Protein AF-A0A849SA92-F1 (afdb_monomer)

Foldseek 3Di:
DVVLVLLLVPAWDALPDPCLVVLVCVLPPPDPQWDFHHDDDPRTGTQIEREADDLPPLPNCQQADDSSHNYDYDHDDADPDLLRCLVGVLCSNQPRHFAQFEDEAEDAVVQCVPPNSVVSVVVSVVSRQHAEYEYLDDRVVVVVVLPWGWGFAVLDPWAPADPVRQRTHITTDSVPVVDHSRGHDYHYDHNDDPPDDLPRPPLPLSVVLVVLVVVCVVPPDPVSVVSNNVSSNRD

Nearest PDB structures (foldseek):
  6mvu-assembly1_B  TM=7.465E-01  e=1.093E-03  Loktanella sp. 3ANDIMAR09
  3lou-assembly1_A  TM=2.243E-01  e=3.233E+00  Burkholderia mallei ATCC 23344

Secondary structure (DSSP, 8-state):
-HHHHHHHTSPPEE--STTHHHHHHHHHTT-SSEEEES---TTEE-EEEEEEE-TT-TT-HHHHS---SSEEEEE--S-S-HHHHHHHHHHHHHHHSS--SEEEE---TTGGGSHHHHHHHHHHHHH---SEEEESS-THHHHHTT--EES--TT-SS-SSBTTB-TT-SSEET-TT--SS---EEEE--SS-SSPPTTSTT-TTHHHHHHHHHHHHHS--GGGHHHHHHHHTT-

Radius of gyration: 19.9 Å; Cα contacts (8 Å, |Δi|>4): 369; chains: 1; bounding box: 42×39×55 Å

pLDDT: mean 93.27, std 6.87,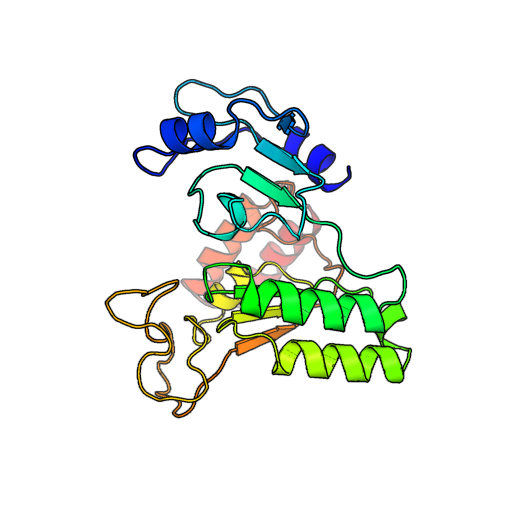 range [52.16, 98.44]

Structure (mmCIF, N/CA/C/O backbone):
data_AF-A0A849SA92-F1
#
_entry.id   AF-A0A849SA92-F1
#
loop_
_atom_site.group_PDB
_atom_site.id
_atom_site.type_symbol
_atom_site.label_atom_id
_atom_site.label_alt_id
_atom_site.label_comp_id
_atom_site.label_asym_id
_atom_site.label_entity_id
_atom_site.label_seq_id
_atom_site.pdbx_PDB_ins_code
_atom_site.Cartn_x
_atom_site.Cartn_y
_atom_site.Cartn_z
_atom_site.occupancy
_atom_site.B_iso_or_equiv
_atom_site.auth_seq_id
_atom_site.auth_comp_id
_atom_site.auth_asym_id
_atom_site.auth_atom_id
_atom_site.pdbx_PDB_model_num
ATOM 1 N N . GLN A 1 1 ? 7.253 13.643 -5.765 1.00 83.06 1 GLN A N 1
ATOM 2 C CA . GLN A 1 1 ? 8.651 14.043 -5.512 1.00 83.06 1 GLN A CA 1
ATOM 3 C C . GLN A 1 1 ? 9.279 13.307 -4.322 1.00 83.06 1 GLN A C 1
ATOM 5 O O . GLN A 1 1 ? 10.136 12.481 -4.572 1.00 83.06 1 GLN A O 1
ATOM 10 N N . ALA A 1 2 ? 8.821 13.462 -3.071 1.00 91.25 2 ALA A N 1
ATOM 11 C CA . ALA A 1 2 ? 9.454 12.779 -1.919 1.00 91.25 2 ALA A CA 1
ATOM 12 C C . ALA A 1 2 ? 9.572 11.238 -2.052 1.00 91.25 2 ALA A C 1
ATOM 14 O O . AL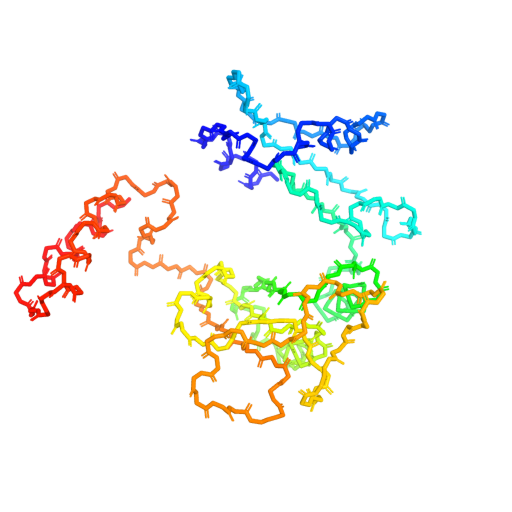A A 1 2 ? 10.600 10.658 -1.720 1.00 91.25 2 ALA A O 1
ATOM 15 N N . LEU A 1 3 ? 8.550 10.557 -2.594 1.00 92.75 3 LEU A N 1
ATOM 16 C CA . LEU A 1 3 ? 8.622 9.107 -2.859 1.00 92.75 3 LEU A CA 1
ATOM 17 C C . LEU A 1 3 ? 9.708 8.739 -3.882 1.00 92.75 3 LEU A C 1
ATOM 19 O O . LEU A 1 3 ? 10.361 7.709 -3.745 1.00 92.75 3 LEU A O 1
ATOM 23 N N . GLN A 1 4 ? 9.893 9.582 -4.897 1.00 95.00 4 GLN A N 1
ATOM 24 C CA . GLN A 1 4 ? 10.886 9.388 -5.951 1.00 95.00 4 GLN A CA 1
ATOM 25 C C . GLN A 1 4 ? 12.307 9.544 -5.398 1.00 95.00 4 GLN A C 1
ATOM 27 O O . GLN A 1 4 ? 13.167 8.724 -5.701 1.00 95.00 4 GLN A O 1
ATOM 32 N N . GLU A 1 5 ? 12.526 10.534 -4.529 1.00 94.75 5 GLU A N 1
ATOM 33 C CA . GLU A 1 5 ? 13.802 10.747 -3.831 1.00 94.75 5 GLU A CA 1
ATOM 34 C C . GLU A 1 5 ? 14.179 9.528 -2.981 1.00 94.75 5 GLU A C 1
ATOM 36 O O . GLU A 1 5 ? 15.283 9.008 -3.105 1.00 94.75 5 GLU A O 1
ATOM 41 N N . VAL A 1 6 ? 13.232 8.992 -2.202 1.00 93.38 6 VAL A N 1
ATOM 42 C CA . VAL A 1 6 ? 13.465 7.765 -1.424 1.00 93.38 6 VAL A CA 1
ATOM 43 C C . VAL A 1 6 ? 13.762 6.571 -2.336 1.00 93.38 6 VAL A C 1
ATOM 45 O O . VAL A 1 6 ? 14.659 5.787 -2.036 1.00 93.38 6 VAL A O 1
ATOM 48 N N . CYS A 1 7 ? 13.052 6.416 -3.457 1.00 94.44 7 CYS A N 1
ATOM 49 C CA . CYS A 1 7 ? 13.316 5.322 -4.398 1.00 94.44 7 CYS A CA 1
ATOM 50 C C . CYS A 1 7 ? 14.690 5.435 -5.070 1.00 94.44 7 CYS A C 1
ATOM 52 O O . CYS A 1 7 ? 15.290 4.408 -5.369 1.00 94.44 7 CYS A O 1
ATOM 54 N N . ALA A 1 8 ? 15.221 6.646 -5.264 1.00 94.94 8 ALA A N 1
ATOM 55 C CA . ALA A 1 8 ? 16.560 6.849 -5.817 1.00 94.94 8 ALA A CA 1
ATOM 56 C C . ALA A 1 8 ? 17.675 6.337 -4.888 1.00 94.94 8 ALA A C 1
ATOM 58 O O . ALA A 1 8 ? 18.748 5.966 -5.360 1.00 94.94 8 ALA A O 1
ATOM 59 N N . GLU A 1 9 ? 17.417 6.271 -3.580 1.00 93.44 9 GLU A N 1
ATOM 60 C CA . GLU A 1 9 ? 18.342 5.714 -2.585 1.00 93.44 9 GLU A CA 1
ATOM 61 C C . GLU A 1 9 ? 18.225 4.188 -2.437 1.00 93.44 9 GLU A C 1
ATOM 63 O O . GLU A 1 9 ? 19.064 3.552 -1.794 1.00 93.44 9 GLU A O 1
ATOM 68 N N . ILE A 1 10 ? 17.176 3.582 -2.997 1.00 93.19 10 ILE A N 1
ATOM 69 C CA . ILE A 1 10 ? 16.901 2.153 -2.867 1.00 93.19 10 ILE A CA 1
ATOM 70 C C . ILE A 1 10 ? 17.368 1.451 -4.151 1.00 93.19 10 ILE A C 1
ATOM 72 O O . ILE A 1 10 ? 16.890 1.7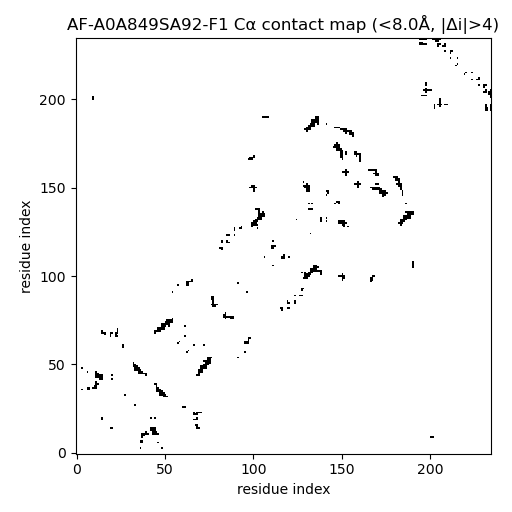94 -5.232 1.00 93.19 10 ILE A O 1
ATOM 76 N N . PRO A 1 11 ? 18.233 0.418 -4.064 1.00 93.94 11 PRO A N 1
ATOM 77 C CA . PRO A 1 11 ? 18.636 -0.347 -5.244 1.00 93.94 11 PRO A CA 1
ATOM 78 C C . PRO A 1 11 ? 17.420 -0.922 -5.971 1.00 93.94 11 PRO A C 1
ATOM 80 O O . PRO A 1 11 ? 16.407 -1.206 -5.329 1.00 93.94 11 PRO A O 1
ATOM 83 N N . THR A 1 12 ? 17.522 -1.158 -7.271 1.00 95.88 12 THR A N 1
ATOM 84 C CA . THR A 1 12 ? 16.505 -1.878 -8.048 1.00 95.88 12 THR A CA 1
ATOM 85 C C . THR A 1 12 ? 16.318 -3.315 -7.540 1.00 95.88 12 THR A C 1
ATOM 87 O O . THR A 1 12 ? 17.016 -3.791 -6.632 1.00 95.88 12 THR A O 1
ATOM 90 N N . ARG A 1 13 ? 15.273 -3.991 -8.024 1.00 94.06 13 ARG A N 1
ATOM 91 C CA . ARG A 1 13 ? 14.909 -5.349 -7.594 1.00 94.06 13 ARG A CA 1
ATOM 92 C C . ARG A 1 13 ? 14.615 -6.221 -8.802 1.00 94.06 13 ARG A C 1
ATOM 94 O O . ARG A 1 13 ? 14.095 -5.732 -9.805 1.00 94.06 13 ARG A O 1
ATOM 101 N N . ASN A 1 14 ? 14.903 -7.513 -8.657 1.00 95.81 14 ASN A N 1
ATOM 102 C CA . ASN A 1 14 ? 14.562 -8.517 -9.656 1.00 95.81 14 ASN A CA 1
ATOM 103 C C . ASN A 1 14 ? 13.059 -8.487 -9.948 1.00 95.81 14 ASN A C 1
ATOM 105 O O . ASN A 1 14 ? 12.239 -8.418 -9.026 1.00 95.81 14 ASN A O 1
ATOM 109 N N . ALA A 1 15 ? 12.707 -8.607 -11.222 1.00 95.75 15 ALA A N 1
ATOM 110 C CA . ALA A 1 15 ? 11.348 -8.804 -11.690 1.00 95.75 15 ALA A CA 1
ATOM 111 C C . ALA A 1 15 ? 10.905 -10.230 -11.317 1.00 95.75 15 ALA A C 1
ATOM 113 O O . ALA A 1 15 ? 11.017 -11.171 -12.096 1.00 95.75 15 ALA A O 1
ATOM 114 N N . TYR A 1 16 ? 10.485 -10.403 -10.063 1.00 94.00 16 TYR A N 1
ATOM 115 C CA . TYR A 1 16 ? 10.277 -11.720 -9.456 1.00 94.00 16 TYR A CA 1
ATOM 116 C C . TYR A 1 16 ? 9.184 -12.545 -10.150 1.00 94.00 16 TYR A C 1
ATOM 118 O O . TYR A 1 16 ? 9.300 -13.763 -10.264 1.00 94.00 16 TYR A O 1
ATOM 126 N N . TYR A 1 17 ? 8.117 -11.887 -10.608 1.00 95.00 17 TYR A N 1
ATOM 127 C CA . TYR A 1 17 ? 6.983 -12.567 -11.223 1.00 95.00 17 TYR A CA 1
ATOM 128 C C . TYR A 1 17 ? 7.252 -12.888 -12.700 1.00 95.00 17 TYR A C 1
ATOM 130 O O . TYR A 1 17 ? 7.670 -12.000 -13.448 1.00 95.00 17 TYR A O 1
ATOM 138 N N . PRO A 1 18 ? 6.931 -14.106 -13.174 1.00 94.94 18 PRO A N 1
ATOM 139 C CA . PRO A 1 18 ? 6.969 -14.425 -14.599 1.00 94.94 18 PRO A CA 1
ATOM 140 C C . PRO A 1 18 ? 6.191 -13.401 -15.441 1.00 94.94 18 PRO A C 1
ATOM 142 O O . PRO A 1 18 ? 5.076 -13.001 -15.084 1.00 94.94 18 PRO A O 1
ATOM 145 N N . GLY A 1 19 ? 6.792 -12.940 -16.541 1.00 95.62 19 GLY A N 1
ATOM 146 C CA . GLY A 1 19 ? 6.222 -11.916 -17.428 1.00 95.62 19 GLY A CA 1
ATOM 147 C C . GLY A 1 19 ? 6.169 -10.498 -16.840 1.00 95.62 19 GLY A C 1
ATOM 148 O O . GLY A 1 19 ? 5.494 -9.640 -17.403 1.00 95.62 19 GLY A O 1
ATOM 149 N N . ALA A 1 20 ? 6.826 -10.227 -15.703 1.00 96.19 20 ALA A N 1
ATOM 150 C CA . ALA A 1 20 ? 6.847 -8.888 -15.106 1.00 96.19 20 ALA A CA 1
ATOM 151 C C . ALA A 1 20 ? 7.479 -7.847 -16.036 1.00 96.19 20 ALA A C 1
ATOM 153 O O . ALA A 1 20 ? 6.974 -6.731 -16.119 1.00 96.19 20 ALA A O 1
ATOM 154 N N . GLU A 1 21 ? 8.546 -8.214 -16.750 1.00 95.94 21 GLU A N 1
ATOM 155 C CA . GLU A 1 21 ? 9.172 -7.336 -17.739 1.00 95.94 21 GLU A CA 1
ATOM 156 C C . GLU A 1 21 ? 8.232 -7.051 -18.918 1.00 95.94 21 GLU A C 1
ATOM 158 O O . GLU A 1 21 ? 8.025 -5.887 -19.248 1.00 95.94 21 GLU A O 1
ATOM 163 N N . ASP A 1 22 ? 7.577 -8.071 -19.481 1.00 95.88 22 ASP A N 1
ATOM 164 C CA . ASP A 1 22 ? 6.619 -7.897 -20.582 1.00 95.88 22 ASP A CA 1
ATOM 165 C C . ASP A 1 22 ? 5.445 -6.990 -20.182 1.00 95.88 22 ASP A C 1
ATOM 167 O O . ASP A 1 22 ? 5.071 -6.077 -20.922 1.00 95.88 22 ASP A O 1
ATOM 171 N N . ARG A 1 23 ? 4.884 -7.192 -18.978 1.00 96.19 23 ARG A N 1
ATOM 172 C CA . ARG A 1 23 ? 3.824 -6.328 -18.429 1.00 96.19 23 ARG A CA 1
ATOM 173 C C . ARG A 1 23 ? 4.318 -4.905 -18.217 1.00 96.19 23 ARG A C 1
ATOM 175 O O . ARG A 1 23 ? 3.631 -3.961 -18.600 1.00 96.19 23 ARG A O 1
ATOM 182 N N . TRP A 1 24 ? 5.510 -4.738 -17.649 1.00 96.69 24 TRP A N 1
ATOM 183 C CA . TRP A 1 24 ? 6.120 -3.425 -17.463 1.00 96.69 24 TRP A CA 1
ATOM 184 C C . TRP A 1 24 ? 6.308 -2.701 -18.803 1.00 96.69 24 TRP A C 1
ATOM 186 O O . TRP A 1 24 ? 5.916 -1.541 -18.934 1.00 96.69 24 TRP A O 1
ATOM 196 N N . GLN A 1 25 ? 6.822 -3.386 -19.827 1.00 95.88 25 GLN A N 1
ATOM 197 C CA . GLN A 1 25 ? 6.963 -2.830 -21.174 1.00 95.88 25 GLN A CA 1
ATOM 198 C C . GLN A 1 25 ? 5.600 -2.453 -21.769 1.00 95.88 25 GLN A C 1
ATOM 200 O O . GLN A 1 25 ? 5.453 -1.359 -22.306 1.00 95.88 25 GLN A O 1
ATOM 205 N N . ALA A 1 26 ? 4.584 -3.312 -21.640 1.00 95.75 26 ALA A N 1
ATOM 206 C CA . ALA A 1 26 ? 3.237 -3.040 -22.140 1.00 95.75 26 ALA A CA 1
ATOM 207 C C . ALA A 1 26 ? 2.594 -1.815 -21.468 1.00 95.75 26 ALA A C 1
ATOM 209 O O . ALA A 1 26 ? 2.051 -0.954 -22.159 1.00 95.75 26 ALA A O 1
ATOM 210 N N . ILE A 1 27 ? 2.709 -1.708 -20.141 1.00 95.88 27 ILE A N 1
ATOM 211 C CA . ILE A 1 27 ? 2.176 -0.592 -19.346 1.00 95.88 27 ILE A CA 1
ATOM 212 C C . ILE A 1 27 ? 2.903 0.712 -19.672 1.00 95.88 27 ILE A C 1
ATOM 214 O O . ILE A 1 27 ? 2.284 1.771 -19.704 1.00 95.88 27 ILE A O 1
ATOM 218 N N . THR A 1 28 ? 4.219 0.668 -19.884 1.00 96.06 28 THR A N 1
ATOM 219 C CA . THR A 1 28 ? 5.024 1.880 -20.100 1.00 96.06 28 THR A CA 1
ATOM 220 C C . THR A 1 28 ? 5.039 2.357 -21.551 1.00 96.06 28 THR A C 1
ATOM 222 O O . THR A 1 28 ? 5.343 3.522 -21.822 1.00 96.06 28 THR A O 1
ATOM 225 N N . LYS A 1 29 ? 4.674 1.490 -22.497 1.00 95.19 29 LYS A N 1
ATOM 226 C CA . LYS A 1 29 ? 4.645 1.800 -23.926 1.00 95.19 29 LYS A CA 1
ATOM 227 C C . LYS A 1 29 ? 3.743 3.002 -24.225 1.00 95.19 29 LYS A C 1
ATOM 229 O O . LYS A 1 29 ? 2.594 3.062 -23.801 1.00 95.19 29 LYS A O 1
ATOM 234 N N . ASN A 1 30 ? 4.257 3.933 -25.031 1.00 92.06 30 ASN A N 1
ATOM 235 C CA . ASN A 1 30 ? 3.548 5.123 -25.526 1.00 92.06 30 ASN A CA 1
ATOM 236 C C . ASN A 1 30 ? 3.048 6.105 -24.447 1.00 92.06 30 ASN A C 1
ATOM 238 O O . ASN A 1 30 ? 2.199 6.946 -24.738 1.00 92.06 30 ASN A O 1
ATOM 242 N N . ARG A 1 31 ? 3.573 6.039 -23.220 1.00 94.94 31 ARG A N 1
ATOM 243 C CA . ARG A 1 31 ? 3.261 7.001 -22.157 1.00 94.94 31 ARG A CA 1
ATOM 244 C C . ARG A 1 31 ? 4.322 8.091 -22.069 1.00 94.94 31 ARG A C 1
ATOM 246 O O . ARG A 1 31 ? 5.514 7.826 -22.194 1.00 94.94 31 ARG A O 1
ATOM 253 N N . ASN A 1 32 ? 3.882 9.322 -21.829 1.00 94.50 32 ASN A N 1
ATOM 254 C CA . ASN A 1 32 ? 4.742 10.499 -21.665 1.00 94.50 32 ASN A CA 1
ATOM 255 C C . ASN A 1 32 ? 4.860 10.963 -20.200 1.00 94.50 32 ASN A C 1
ATOM 257 O O . ASN A 1 32 ? 5.728 11.764 -19.875 1.00 94.50 32 ASN A O 1
ATOM 261 N N . ASN A 1 33 ? 4.015 10.436 -19.317 1.00 95.94 33 ASN A N 1
ATOM 262 C CA . ASN A 1 33 ? 3.903 10.746 -17.893 1.00 95.94 33 ASN A CA 1
ATOM 263 C C . ASN A 1 33 ? 4.663 9.734 -17.015 1.00 95.94 33 ASN A C 1
ATOM 265 O O . ASN A 1 33 ? 4.181 9.329 -15.957 1.00 95.94 33 ASN A O 1
ATOM 269 N N . ILE A 1 34 ? 5.837 9.288 -17.475 1.00 97.38 34 ILE A N 1
ATOM 270 C CA . ILE A 1 34 ? 6.650 8.270 -16.801 1.00 97.38 34 ILE A CA 1
ATOM 271 C C . ILE A 1 34 ? 7.928 8.879 -16.244 1.00 97.38 34 ILE A C 1
ATOM 273 O O . ILE A 1 34 ? 8.634 9.620 -16.922 1.00 97.38 34 ILE A O 1
ATOM 277 N N . THR A 1 35 ? 8.274 8.491 -15.020 1.00 97.38 35 THR A N 1
ATOM 278 C CA . THR A 1 35 ? 9.601 8.704 -14.437 1.00 97.38 35 THR A CA 1
ATOM 279 C C . THR A 1 35 ? 10.169 7.366 -13.974 1.00 97.38 35 THR A C 1
ATOM 281 O O . THR A 1 35 ? 9.608 6.734 -13.081 1.00 97.38 35 THR A O 1
ATOM 284 N N . ASN A 1 36 ? 11.287 6.943 -14.564 1.00 97.12 36 ASN A N 1
ATOM 285 C CA . ASN A 1 36 ? 12.031 5.756 -14.139 1.00 97.12 36 ASN A CA 1
ATOM 286 C C . ASN A 1 36 ? 13.194 6.165 -13.234 1.00 97.12 36 ASN A C 1
ATOM 288 O O . ASN A 1 36 ? 13.914 7.114 -13.542 1.00 97.12 36 ASN A O 1
ATOM 292 N N . ILE A 1 37 ? 13.376 5.446 -12.128 1.00 97.12 37 ILE A N 1
ATOM 293 C CA . ILE A 1 37 ? 14.388 5.739 -11.111 1.00 97.12 37 ILE A CA 1
ATOM 294 C C . ILE A 1 37 ? 15.200 4.483 -10.799 1.00 97.12 37 ILE A C 1
ATOM 296 O O . ILE A 1 37 ? 14.649 3.397 -10.619 1.00 97.12 37 ILE A O 1
ATOM 300 N N . GLY A 1 38 ? 16.515 4.665 -10.685 1.00 94.88 38 GLY A N 1
ATOM 301 C CA . GLY A 1 38 ? 17.480 3.592 -10.461 1.00 94.88 38 GLY A CA 1
ATOM 302 C C . GLY A 1 38 ? 18.045 3.019 -11.762 1.00 94.88 38 GLY A C 1
ATOM 303 O O . GLY A 1 38 ? 17.504 3.234 -12.846 1.00 94.88 38 GLY A O 1
ATOM 304 N N . THR A 1 39 ? 19.153 2.291 -11.637 1.00 93.75 39 THR A N 1
ATOM 305 C CA . THR A 1 39 ? 19.855 1.650 -12.757 1.00 93.75 39 THR A CA 1
ATOM 306 C C . THR A 1 39 ? 19.700 0.134 -12.623 1.00 93.75 39 THR A C 1
ATOM 308 O O . THR A 1 39 ? 20.412 -0.453 -11.809 1.00 93.75 39 THR A O 1
ATOM 311 N N . PRO A 1 40 ? 18.769 -0.498 -13.361 1.00 94.19 40 PRO A N 1
ATOM 312 C CA . PRO A 1 40 ? 18.518 -1.930 -13.235 1.00 94.19 40 PRO A CA 1
ATOM 313 C C . PRO A 1 40 ? 19.691 -2.767 -13.763 1.00 94.19 40 PRO A C 1
ATOM 315 O O . PRO A 1 40 ? 20.268 -2.457 -14.807 1.00 94.19 40 PRO A O 1
ATOM 318 N N . ASN A 1 41 ? 20.015 -3.854 -13.061 1.00 94.56 41 ASN A N 1
ATOM 319 C CA . ASN A 1 41 ? 20.838 -4.943 -13.592 1.00 94.56 41 ASN A CA 1
ATOM 320 C C . ASN A 1 41 ? 20.001 -5.889 -14.476 1.00 94.56 41 ASN A C 1
ATOM 322 O O . ASN A 1 41 ? 18.797 -5.708 -14.658 1.00 94.56 41 ASN A O 1
ATOM 326 N N . ALA A 1 42 ? 20.629 -6.945 -15.004 1.00 92.88 42 ALA A N 1
ATOM 327 C CA . ALA A 1 42 ? 19.917 -7.999 -15.725 1.00 92.88 42 ALA A CA 1
ATOM 328 C C . ALA A 1 42 ? 18.793 -8.609 -14.862 1.00 92.88 42 ALA A C 1
ATOM 330 O O . ALA A 1 42 ? 19.036 -9.021 -13.728 1.00 92.88 42 ALA A O 1
ATOM 331 N N . ASN A 1 43 ? 17.590 -8.718 -15.435 1.00 92.88 43 ASN A N 1
ATOM 332 C CA . ASN A 1 43 ? 16.354 -9.189 -14.791 1.00 92.88 43 ASN A CA 1
ATOM 333 C C . ASN A 1 43 ? 15.782 -8.267 -13.701 1.00 92.88 43 ASN A C 1
ATOM 335 O O . ASN A 1 43 ? 14.858 -8.671 -12.995 1.00 92.88 43 ASN A O 1
ATOM 339 N N . GLU A 1 44 ? 16.301 -7.053 -13.533 1.00 97.06 44 GLU A N 1
ATOM 340 C CA . GLU A 1 44 ? 15.725 -6.053 -12.635 1.00 97.06 44 GLU A CA 1
ATOM 341 C C . GLU A 1 44 ? 14.877 -5.042 -13.406 1.00 97.06 44 GLU A C 1
ATOM 343 O O . GLU A 1 44 ? 15.099 -4.787 -14.587 1.00 97.06 44 GLU A O 1
ATOM 348 N N . LEU A 1 45 ? 13.922 -4.423 -12.712 1.00 96.88 45 LEU A N 1
ATOM 349 C CA . LEU A 1 45 ? 13.149 -3.301 -13.244 1.00 96.88 45 LEU A CA 1
ATOM 350 C C . LEU A 1 45 ? 13.471 -2.016 -12.471 1.00 96.88 45 LEU A C 1
ATOM 352 O O . LEU A 1 45 ? 13.714 -2.082 -11.257 1.00 96.88 45 LEU A O 1
ATOM 356 N N . PRO A 1 46 ? 13.456 -0.846 -13.139 1.00 97.06 46 PRO A N 1
ATOM 357 C CA . PRO A 1 46 ? 13.551 0.432 -12.448 1.00 97.06 46 PRO A CA 1
ATOM 358 C C . PRO A 1 46 ? 12.312 0.660 -11.571 1.00 97.06 46 PRO A C 1
ATOM 360 O O . PRO A 1 46 ? 11.258 0.060 -11.781 1.00 97.06 46 PRO A O 1
ATOM 363 N N . TRP A 1 47 ? 12.414 1.575 -10.608 1.00 97.19 47 TRP A N 1
ATOM 364 C CA . TRP A 1 47 ? 11.233 2.109 -9.935 1.00 97.19 47 TRP A CA 1
ATOM 365 C C . TRP A 1 47 ? 10.500 3.031 -10.908 1.00 97.19 47 TRP A C 1
ATOM 367 O O . TRP A 1 47 ? 11.012 4.094 -11.264 1.00 97.19 47 TRP A O 1
ATOM 377 N N . THR A 1 48 ? 9.316 2.629 -11.354 1.00 97.62 48 THR A N 1
ATOM 378 C CA . THR A 1 48 ? 8.564 3.345 -12.386 1.00 97.62 48 THR A CA 1
ATOM 379 C C . THR A 1 48 ? 7.391 4.085 -11.775 1.00 97.62 48 THR A C 1
ATOM 381 O O . THR A 1 48 ? 6.477 3.481 -11.225 1.00 97.62 48 THR A O 1
ATOM 384 N N . PHE A 1 49 ? 7.394 5.406 -11.910 1.00 97.88 49 PHE A N 1
ATOM 385 C CA . PHE A 1 49 ? 6.294 6.272 -11.510 1.00 97.88 49 PHE A CA 1
ATOM 386 C C . PHE A 1 49 ? 5.495 6.683 -12.737 1.00 97.88 49 PHE A C 1
ATOM 388 O O . PHE A 1 49 ? 6.076 7.172 -13.704 1.00 97.88 49 PHE A O 1
ATOM 395 N N . ILE A 1 50 ? 4.177 6.513 -12.677 1.00 97.50 50 ILE A N 1
ATOM 396 C CA . ILE A 1 50 ? 3.244 6.935 -13.722 1.00 97.50 50 ILE A CA 1
ATOM 397 C C . ILE A 1 50 ? 2.256 7.902 -13.087 1.00 97.50 50 ILE A C 1
ATOM 399 O O . ILE A 1 50 ? 1.403 7.496 -12.294 1.00 97.50 50 ILE A O 1
ATOM 403 N N . THR A 1 51 ? 2.429 9.192 -13.363 1.00 96.31 51 THR A N 1
ATOM 404 C CA . THR A 1 51 ? 1.688 10.251 -12.668 1.00 96.31 51 THR A CA 1
ATOM 405 C C . THR A 1 51 ? 0.527 10.776 -13.489 1.00 96.31 51 THR A C 1
ATOM 407 O O . THR A 1 51 ? 0.457 10.546 -14.690 1.00 96.31 51 THR A O 1
ATOM 410 N N . ASP A 1 52 ? -0.391 11.488 -12.839 1.00 95.25 52 ASP A N 1
ATOM 411 C CA . ASP A 1 52 ? -1.451 12.234 -13.526 1.00 95.25 52 ASP A CA 1
ATOM 412 C C . ASP A 1 52 ? -2.311 11.363 -14.456 1.00 95.25 52 ASP A C 1
ATOM 414 O O . ASP A 1 52 ? -2.697 11.779 -15.550 1.00 95.25 52 ASP A O 1
ATOM 418 N N . LEU A 1 53 ? -2.608 10.130 -14.026 1.00 96.94 53 LEU A N 1
ATOM 419 C CA . LEU A 1 53 ? -3.576 9.294 -14.728 1.00 96.94 53 LEU A CA 1
ATOM 420 C C . LEU A 1 53 ? -4.930 10.008 -14.766 1.00 96.94 53 LEU A C 1
ATOM 422 O O . LEU A 1 53 ? -5.354 10.606 -13.777 1.00 96.94 53 LEU A O 1
ATOM 426 N N . ASN A 1 54 ? -5.613 9.931 -15.907 1.00 96.00 54 ASN A N 1
ATOM 427 C CA . ASN A 1 54 ? -6.942 10.506 -16.060 1.00 96.00 54 ASN A CA 1
ATOM 428 C C . ASN A 1 54 ? -7.975 9.625 -15.325 1.00 96.00 54 ASN A C 1
ATOM 430 O O . ASN A 1 54 ? -8.190 8.494 -15.774 1.00 96.00 54 ASN A O 1
ATOM 434 N N . PRO A 1 55 ? -8.650 10.111 -14.262 1.00 96.31 55 PRO A N 1
ATOM 435 C CA . PRO A 1 55 ? -9.658 9.329 -13.537 1.00 96.31 55 PRO A CA 1
ATOM 436 C C . PRO A 1 55 ? -10.844 8.904 -14.418 1.00 96.31 55 PRO A C 1
ATOM 438 O O . PRO A 1 55 ? -11.495 7.897 -14.138 1.00 96.31 55 PRO A O 1
ATOM 441 N N . ASP A 1 56 ? -11.109 9.607 -15.519 1.00 95.12 56 ASP A N 1
ATOM 442 C CA . ASP A 1 56 ? -12.223 9.313 -16.425 1.00 95.12 56 ASP A CA 1
ATOM 443 C C . ASP A 1 56 ? -11.869 8.296 -17.516 1.00 95.12 56 ASP A C 1
ATOM 445 O O . ASP A 1 56 ? -12.750 7.814 -18.225 1.00 95.12 56 ASP A O 1
ATOM 449 N N . ASN A 1 57 ? -10.599 7.894 -17.632 1.00 94.81 57 ASN A N 1
ATOM 450 C CA . ASN A 1 57 ? -10.194 6.883 -18.602 1.00 94.81 57 ASN A CA 1
ATOM 451 C C . ASN A 1 57 ? -10.566 5.473 -18.113 1.00 94.81 57 ASN A C 1
ATOM 453 O O . ASN A 1 57 ? -9.817 4.842 -17.370 1.00 94.81 57 ASN A O 1
ATOM 457 N N . SER A 1 58 ? -11.716 4.950 -18.544 1.00 89.31 58 SER A N 1
ATOM 458 C CA . SER A 1 58 ? -12.152 3.584 -18.210 1.00 89.31 58 SER A CA 1
ATOM 459 C C . SER A 1 58 ? -11.233 2.492 -18.767 1.00 89.31 58 SER A C 1
ATOM 461 O O . SER A 1 58 ? -11.215 1.388 -18.233 1.00 89.31 58 SER A O 1
ATOM 463 N N . ASN A 1 59 ? -10.458 2.801 -19.811 1.00 92.25 59 ASN A N 1
ATOM 464 C CA . ASN A 1 59 ? -9.545 1.863 -20.466 1.00 92.25 59 ASN A CA 1
ATOM 465 C C . ASN A 1 59 ? -8.118 1.928 -19.897 1.00 92.25 59 ASN A C 1
ATOM 467 O O . ASN A 1 59 ? -7.196 1.363 -20.482 1.00 92.25 59 ASN A O 1
ATOM 471 N N . GLU A 1 60 ? -7.899 2.648 -18.793 1.00 95.62 60 GLU A N 1
ATOM 472 C CA . GLU A 1 60 ? -6.601 2.673 -18.123 1.00 95.62 60 GLU A CA 1
ATOM 473 C C . GLU A 1 60 ? -6.303 1.298 -17.509 1.00 95.62 60 GLU A C 1
ATOM 475 O O . GLU A 1 60 ? -6.968 0.856 -16.571 1.00 95.62 60 GLU A O 1
ATOM 480 N N . THR A 1 61 ? -5.289 0.612 -18.037 1.00 94.81 61 THR A N 1
ATOM 481 C CA . THR A 1 61 ? -4.896 -0.736 -17.603 1.00 94.81 61 THR A CA 1
ATOM 482 C C . THR A 1 61 ? -4.613 -0.803 -16.103 1.00 94.81 61 THR A C 1
ATOM 484 O O . THR A 1 61 ? -5.044 -1.743 -15.446 1.00 94.81 61 THR A O 1
ATOM 487 N N . LEU A 1 62 ? -3.973 0.221 -15.528 1.00 95.75 62 LEU A N 1
ATOM 488 C CA . LEU A 1 62 ? -3.633 0.257 -14.099 1.00 95.75 62 LEU A CA 1
ATOM 489 C C . LEU A 1 62 ? -4.840 0.439 -13.171 1.00 95.75 62 LEU A C 1
ATOM 491 O O . LEU A 1 62 ? -4.683 0.351 -11.955 1.00 95.75 62 LEU A O 1
ATOM 495 N N . PHE A 1 63 ? -6.029 0.707 -13.715 1.00 96.19 63 PHE A N 1
ATOM 496 C CA . PHE A 1 63 ? -7.274 0.685 -12.950 1.00 96.19 63 PHE A CA 1
ATOM 497 C C . PHE A 1 63 ? -7.950 -0.686 -12.981 1.00 96.19 63 PHE A C 1
ATOM 499 O O . PHE A 1 63 ? -8.781 -0.961 -12.126 1.00 96.19 63 PHE A O 1
ATOM 506 N N . ASN A 1 64 ? -7.594 -1.555 -13.926 1.00 92.69 64 ASN A N 1
ATOM 507 C CA . ASN A 1 64 ? -8.305 -2.809 -14.173 1.00 92.69 64 ASN A CA 1
ATOM 508 C C . ASN A 1 64 ? -7.467 -4.059 -13.871 1.00 92.69 64 ASN A C 1
ATOM 510 O O . ASN A 1 64 ? -8.024 -5.145 -13.753 1.00 92.69 64 ASN A O 1
ATOM 514 N N . GLU A 1 65 ? -6.145 -3.927 -13.748 1.00 89.12 65 GLU A N 1
ATOM 515 C CA . GLU A 1 65 ? -5.239 -5.061 -13.572 1.00 89.12 65 GLU A CA 1
ATOM 516 C C . GLU A 1 65 ? -4.083 -4.721 -12.627 1.00 89.12 65 GLU A C 1
ATOM 518 O O . GLU A 1 65 ? -3.519 -3.623 -12.654 1.00 89.12 65 GLU A O 1
ATOM 523 N N . GLU A 1 66 ? -3.683 -5.697 -11.811 1.00 92.62 66 GLU A N 1
ATOM 524 C CA . GLU A 1 66 ? -2.479 -5.587 -10.992 1.00 92.62 66 GLU A CA 1
ATOM 525 C C . GLU A 1 66 ? -1.220 -5.839 -11.848 1.00 92.62 66 GLU A C 1
ATOM 527 O O . GLU A 1 66 ? -1.096 -6.889 -12.485 1.00 92.62 66 GLU A O 1
ATOM 532 N N . PRO A 1 67 ? -0.234 -4.921 -11.855 1.00 92.88 67 PRO A N 1
ATOM 533 C CA . PRO A 1 67 ? 0.894 -5.008 -12.780 1.00 92.88 67 PRO A CA 1
ATOM 534 C C . PRO A 1 67 ? 1.944 -6.067 -12.394 1.00 92.88 67 PRO A C 1
ATOM 536 O O . PRO A 1 67 ? 2.750 -6.471 -13.240 1.00 92.88 67 PRO A O 1
ATOM 539 N N . PHE A 1 68 ? 1.976 -6.510 -11.129 1.00 94.25 68 PHE A N 1
ATOM 540 C CA . PHE A 1 68 ? 2.972 -7.450 -10.584 1.00 94.25 68 PHE A CA 1
ATOM 541 C C . PHE A 1 68 ? 4.430 -7.096 -10.946 1.00 94.25 68 PHE A C 1
ATOM 543 O O . PHE A 1 68 ? 5.240 -7.964 -11.284 1.00 94.25 68 PHE A O 1
ATOM 550 N N . CYS A 1 69 ? 4.765 -5.806 -10.907 1.00 95.00 69 CYS A N 1
ATOM 551 C CA . CYS A 1 69 ? 6.103 -5.270 -11.167 1.00 95.00 69 CYS A CA 1
ATOM 552 C C . CYS A 1 69 ? 6.304 -3.919 -10.450 1.00 95.00 69 CYS A C 1
ATOM 554 O O . CYS A 1 69 ? 5.406 -3.440 -9.759 1.00 95.00 69 CYS A O 1
ATOM 556 N N . SER A 1 70 ? 7.491 -3.316 -10.581 1.00 94.56 70 SER A N 1
ATOM 557 C CA . SER A 1 70 ? 7.935 -2.112 -9.852 1.00 94.56 70 SER A CA 1
ATOM 558 C C . SER A 1 70 ? 7.279 -0.801 -10.330 1.00 94.56 70 SER A C 1
ATOM 560 O O . SER A 1 70 ? 7.974 0.150 -10.686 1.00 94.56 70 SER A O 1
ATOM 562 N N . VAL A 1 71 ? 5.945 -0.737 -10.344 1.00 96.50 71 VAL A N 1
ATOM 563 C CA . VAL A 1 71 ? 5.161 0.420 -10.808 1.00 96.50 71 VAL A CA 1
ATOM 564 C C . VAL A 1 71 ? 4.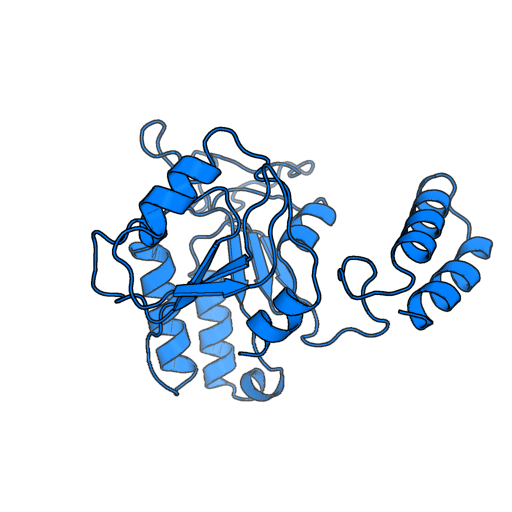406 1.076 -9.651 1.00 96.50 71 VAL A C 1
ATOM 566 O O . VAL A 1 71 ? 3.724 0.408 -8.880 1.00 96.50 71 VAL A O 1
ATOM 569 N N . ILE A 1 72 ? 4.488 2.405 -9.567 1.00 96.38 72 ILE A N 1
ATOM 570 C CA . ILE A 1 72 ? 3.656 3.255 -8.713 1.00 96.38 72 ILE A CA 1
ATOM 571 C C . ILE A 1 72 ? 2.868 4.196 -9.621 1.00 96.38 72 ILE A C 1
ATOM 573 O O . ILE A 1 72 ? 3.442 5.001 -10.353 1.00 96.38 72 ILE A O 1
ATOM 577 N N . ALA A 1 73 ? 1.546 4.104 -9.550 1.00 96.75 73 ALA A N 1
ATOM 578 C CA . ALA A 1 73 ? 0.628 4.924 -10.324 1.00 96.75 73 ALA A CA 1
ATOM 579 C C . ALA A 1 73 ? -0.057 5.957 -9.426 1.00 96.75 73 ALA A C 1
ATOM 581 O O . ALA A 1 73 ? -0.385 5.651 -8.279 1.00 96.75 73 ALA A O 1
ATOM 582 N N . SER A 1 74 ? -0.297 7.167 -9.930 1.00 96.56 74 SER A N 1
ATOM 583 C CA . SER A 1 74 ? -1.043 8.186 -9.187 1.00 96.56 74 SER A CA 1
ATOM 584 C C . SER A 1 74 ? -2.114 8.848 -10.040 1.00 96.56 74 SER A C 1
ATOM 586 O O . SER A 1 74 ? -1.868 9.205 -11.192 1.00 96.56 74 SER A O 1
ATOM 588 N N . VAL A 1 75 ? -3.263 9.087 -9.421 1.00 97.00 75 VAL A N 1
ATOM 589 C CA . VAL A 1 75 ? -4.399 9.837 -9.957 1.00 97.00 75 VAL A CA 1
ATOM 590 C C . VAL A 1 75 ? -4.669 11.021 -9.024 1.00 97.00 75 VAL A C 1
ATOM 592 O O . VAL A 1 75 ? -4.563 10.881 -7.803 1.00 97.00 75 VAL A O 1
ATOM 595 N N . GLN A 1 76 ? -4.985 12.190 -9.581 1.00 95.56 76 GLN A N 1
ATOM 596 C CA . GLN A 1 76 ? -5.439 13.350 -8.807 1.00 95.56 76 GLN A CA 1
ATOM 597 C C . GLN A 1 76 ? -6.962 13.442 -8.916 1.00 95.56 76 GLN A C 1
ATOM 599 O O . GLN A 1 76 ? -7.497 13.447 -10.022 1.00 95.56 76 GLN A O 1
ATOM 604 N N . ILE A 1 77 ? -7.658 13.484 -7.780 1.00 95.75 77 ILE A N 1
ATOM 605 C CA . ILE A 1 77 ? -9.125 13.451 -7.707 1.00 95.75 77 ILE A CA 1
ATOM 606 C C . ILE A 1 77 ? -9.637 14.330 -6.568 1.00 95.75 77 ILE A C 1
ATOM 608 O O . ILE A 1 77 ? -8.925 14.563 -5.591 1.00 95.75 77 ILE A O 1
ATOM 612 N N . GLY A 1 78 ? -10.887 14.780 -6.684 1.00 94.06 78 GLY A N 1
ATOM 613 C CA . GLY A 1 78 ? -11.515 15.680 -5.720 1.00 94.06 78 GLY A CA 1
ATOM 614 C C . GLY A 1 78 ? -10.886 17.074 -5.734 1.00 94.06 78 GLY A C 1
ATOM 615 O O . GLY A 1 78 ? -10.457 17.569 -6.776 1.00 94.06 78 GLY A O 1
ATOM 616 N N . SER A 1 79 ? -10.820 17.705 -4.562 1.00 94.88 79 SER A N 1
ATOM 617 C CA . SER A 1 79 ? -10.282 19.056 -4.399 1.00 94.88 79 SER A CA 1
ATOM 618 C C . SER A 1 79 ? -9.351 19.162 -3.189 1.00 94.88 79 SER A C 1
ATOM 620 O O . SER A 1 79 ? -9.094 18.193 -2.476 1.00 94.88 79 SER A O 1
ATOM 622 N N . ALA A 1 80 ? -8.858 20.372 -2.918 1.00 95.00 80 ALA A N 1
ATOM 623 C CA . ALA A 1 80 ? -8.091 20.662 -1.708 1.00 95.00 80 ALA A CA 1
ATOM 624 C C . ALA A 1 80 ? -8.916 20.522 -0.408 1.00 95.00 80 ALA A C 1
ATOM 626 O O . ALA A 1 80 ? -8.340 20.529 0.680 1.00 95.00 80 ALA A O 1
ATOM 627 N N . SER A 1 81 ? -10.248 20.406 -0.497 1.00 95.75 81 SER A N 1
ATOM 628 C CA . SER A 1 81 ? -11.114 20.123 0.647 1.00 95.75 81 SER A CA 1
ATOM 629 C C . SER A 1 81 ? -10.951 18.662 1.084 1.00 95.75 81 SER A C 1
ATOM 631 O O . SER A 1 81 ? -11.301 17.767 0.312 1.00 95.75 81 SER A O 1
ATOM 633 N N . PRO A 1 82 ? -10.507 18.374 2.326 1.00 95.50 82 PRO A N 1
ATOM 634 C CA . PRO A 1 82 ? -10.375 16.997 2.807 1.00 95.50 82 PRO A CA 1
ATOM 635 C C . PRO A 1 82 ? -11.683 16.205 2.730 1.00 95.50 82 PRO A C 1
ATOM 637 O O . PRO A 1 82 ? -11.668 15.008 2.465 1.00 95.50 82 PRO A O 1
ATOM 640 N N . VAL A 1 83 ? -12.818 16.877 2.940 1.00 96.00 83 VAL A N 1
ATOM 641 C CA . VAL A 1 83 ? -14.147 16.260 2.898 1.00 96.00 83 VAL A CA 1
ATOM 642 C C . VAL A 1 83 ? -14.504 15.813 1.483 1.00 96.00 83 VAL A C 1
ATOM 644 O O . VAL A 1 83 ? -14.882 14.660 1.288 1.00 96.00 83 VAL A O 1
ATOM 647 N N . GLU A 1 84 ? -14.354 16.703 0.502 1.00 96.94 84 GLU A N 1
ATOM 648 C CA . GLU A 1 84 ? -14.655 16.399 -0.901 1.00 96.94 84 GLU A CA 1
ATOM 649 C C . GLU A 1 84 ? -13.669 15.372 -1.467 1.00 96.94 84 GLU A C 1
ATOM 651 O O . GLU A 1 84 ? -14.078 14.430 -2.146 1.00 96.94 84 GLU A O 1
ATOM 656 N N . PHE A 1 85 ? -12.381 15.512 -1.132 1.00 97.25 85 PHE A N 1
ATOM 657 C CA . PHE A 1 85 ? -11.348 14.545 -1.485 1.00 97.25 85 PHE A CA 1
ATOM 658 C C . PHE A 1 85 ? -11.700 13.148 -0.977 1.00 97.25 85 PHE A C 1
ATOM 660 O O . PHE A 1 85 ? -11.717 12.211 -1.765 1.00 97.25 85 PHE A O 1
ATOM 667 N N . LEU A 1 86 ? -12.023 12.992 0.312 1.00 97.38 86 LEU A N 1
ATOM 668 C CA . LEU A 1 86 ? -12.338 11.681 0.889 1.00 97.38 86 LEU A CA 1
ATOM 669 C C . LEU A 1 86 ? -13.577 11.049 0.251 1.00 97.38 86 LEU A C 1
ATOM 671 O O . LEU A 1 86 ? -13.571 9.847 -0.007 1.00 97.38 86 LEU A O 1
ATOM 675 N N . GLN A 1 87 ? -14.617 11.839 -0.019 1.00 96.75 87 GLN A N 1
ATOM 676 C CA . GLN A 1 87 ? -15.830 11.355 -0.684 1.00 96.75 87 GLN A CA 1
ATOM 677 C C . GLN A 1 87 ? -15.523 10.879 -2.108 1.00 96.75 87 GLN A C 1
ATOM 679 O O . GLN A 1 87 ? -15.775 9.719 -2.432 1.00 96.75 87 GLN A O 1
ATOM 684 N N . THR A 1 88 ? -14.893 11.739 -2.911 1.00 98.06 88 THR A N 1
ATOM 685 C CA . THR A 1 88 ? -14.549 11.448 -4.311 1.00 98.06 88 THR A CA 1
ATOM 686 C C . THR A 1 88 ? -13.570 10.281 -4.412 1.00 98.06 88 THR A C 1
ATOM 688 O O . THR A 1 88 ? -13.738 9.396 -5.246 1.00 98.06 88 THR A O 1
ATOM 691 N N . ALA A 1 89 ? -12.564 10.238 -3.536 1.00 97.94 89 ALA A N 1
ATOM 692 C CA . ALA A 1 89 ? -11.576 9.171 -3.512 1.00 97.94 89 ALA A CA 1
ATOM 693 C C . ALA A 1 89 ? -12.190 7.831 -3.135 1.00 97.94 89 ALA A C 1
ATOM 695 O O . ALA A 1 89 ? -11.919 6.850 -3.815 1.00 97.94 89 ALA A O 1
ATOM 696 N N . THR A 1 90 ? -13.044 7.791 -2.110 1.00 98.06 90 THR A N 1
ATOM 697 C CA . THR A 1 90 ? -13.727 6.556 -1.697 1.00 98.06 90 THR A CA 1
ATOM 698 C C . THR A 1 90 ? -14.619 6.020 -2.815 1.00 98.06 90 THR A C 1
ATOM 700 O O . THR A 1 90 ? -14.600 4.823 -3.094 1.00 98.06 90 THR A O 1
ATOM 703 N N . GLU A 1 91 ? -15.373 6.895 -3.485 1.00 97.75 91 GLU A N 1
ATOM 704 C CA . GLU A 1 91 ? -16.207 6.508 -4.624 1.00 97.75 91 GLU A CA 1
ATOM 705 C C . GLU A 1 91 ? -15.368 6.009 -5.805 1.00 97.75 91 GLU A C 1
ATOM 707 O O . GLU A 1 91 ? -15.678 4.967 -6.384 1.00 97.75 91 GLU A O 1
ATOM 712 N N . PHE A 1 92 ? -14.280 6.710 -6.127 1.00 97.88 92 PHE A N 1
ATOM 713 C CA . PHE A 1 92 ? -13.371 6.327 -7.199 1.00 97.88 92 PHE A CA 1
ATOM 714 C C . PHE A 1 92 ? -12.766 4.943 -6.949 1.00 97.88 92 PHE A C 1
ATOM 716 O O . PHE A 1 92 ? -12.917 4.056 -7.784 1.00 97.88 92 PHE A O 1
ATOM 723 N N . VAL A 1 93 ? -12.133 4.719 -5.794 1.00 96.81 93 VAL A N 1
ATOM 724 C CA . VAL A 1 93 ? -11.440 3.447 -5.535 1.00 96.81 93 VAL A CA 1
ATOM 725 C C . VAL A 1 93 ? -12.409 2.266 -5.464 1.00 96.81 93 VAL A C 1
ATOM 727 O O . VAL A 1 93 ? -12.109 1.207 -5.995 1.00 96.81 93 VAL A O 1
ATOM 730 N N . ASN A 1 94 ? -13.611 2.462 -4.914 1.00 95.81 94 ASN A N 1
ATOM 731 C CA . ASN A 1 94 ? -14.614 1.401 -4.807 1.00 95.81 94 ASN A CA 1
ATOM 732 C C . ASN A 1 94 ? -15.236 0.986 -6.148 1.00 95.81 94 ASN A C 1
ATOM 734 O O . ASN A 1 94 ? -15.745 -0.129 -6.247 1.00 95.81 94 ASN A O 1
ATOM 738 N N . ASN A 1 95 ? -15.297 1.897 -7.125 1.00 94.19 95 ASN A N 1
ATOM 739 C CA . ASN A 1 95 ? -16.072 1.689 -8.352 1.00 94.19 95 ASN A CA 1
ATOM 740 C C . ASN A 1 95 ? -15.217 1.667 -9.625 1.00 94.19 95 ASN A C 1
ATOM 742 O O . ASN A 1 95 ? -15.713 1.260 -10.674 1.00 94.19 95 ASN A O 1
ATOM 746 N N . ARG A 1 96 ? -13.971 2.150 -9.569 1.00 95.00 96 ARG A N 1
ATOM 747 C CA . ARG A 1 96 ? -13.088 2.280 -10.739 1.00 95.00 96 ARG A CA 1
ATOM 748 C C . ARG A 1 96 ? -11.848 1.409 -10.668 1.00 95.00 96 ARG A C 1
ATOM 750 O O . ARG A 1 96 ? -11.293 1.143 -11.725 1.00 95.00 96 ARG A O 1
ATOM 757 N N . LEU A 1 97 ? -11.413 1.002 -9.475 1.00 95.12 97 LEU A N 1
ATOM 758 C CA . LEU A 1 97 ? -10.235 0.158 -9.319 1.00 95.12 97 LEU A CA 1
ATOM 759 C C . LEU A 1 97 ? -10.638 -1.305 -9.152 1.00 95.12 97 LEU A C 1
ATOM 761 O O . LEU A 1 97 ? -11.501 -1.640 -8.344 1.00 95.12 97 LEU A O 1
ATOM 765 N N . TRP A 1 98 ? -9.976 -2.172 -9.906 1.00 92.81 98 TRP A N 1
ATOM 766 C CA . TRP A 1 98 ? -10.043 -3.611 -9.731 1.00 92.81 98 TRP A CA 1
ATOM 767 C C . TRP A 1 98 ? -9.192 -4.040 -8.532 1.00 92.81 98 TRP A C 1
ATOM 769 O O . TRP A 1 98 ? -8.076 -3.555 -8.334 1.00 92.81 98 TRP A O 1
ATOM 779 N N . GLY A 1 99 ? -9.715 -4.977 -7.742 1.00 92.00 99 GLY A N 1
ATOM 780 C CA . GLY A 1 99 ? -9.061 -5.469 -6.535 1.00 92.00 99 GLY A CA 1
ATOM 781 C C . GLY A 1 99 ? -9.636 -4.860 -5.257 1.00 92.00 99 GLY A C 1
ATOM 782 O O . GLY A 1 99 ? -9.863 -3.659 -5.141 1.00 92.00 99 GLY A O 1
ATOM 783 N N . THR A 1 100 ? -9.831 -5.716 -4.258 1.00 93.44 100 THR A N 1
ATOM 784 C CA . THR A 1 100 ? -10.497 -5.403 -2.980 1.00 93.44 100 THR A CA 1
ATOM 785 C C . THR A 1 100 ? -9.681 -5.863 -1.771 1.00 93.44 100 THR A C 1
ATOM 787 O O . THR A 1 100 ? -10.191 -5.930 -0.649 1.00 93.44 100 THR A O 1
ATOM 790 N N . LEU A 1 101 ? -8.397 -6.188 -1.974 1.00 94.31 101 LEU A N 1
ATOM 791 C CA . LEU A 1 101 ? -7.525 -6.675 -0.908 1.00 94.31 101 LEU A CA 1
ATOM 792 C C . LEU A 1 101 ? -7.321 -5.611 0.159 1.00 94.31 101 LEU A C 1
ATOM 794 O O . LEU A 1 101 ? -7.612 -5.836 1.331 1.00 94.31 101 LEU A O 1
ATOM 798 N N . ASN A 1 102 ? -6.783 -4.457 -0.244 1.00 95.62 102 ASN A N 1
ATOM 799 C CA . ASN A 1 102 ? -6.386 -3.453 0.717 1.00 95.62 102 ASN A CA 1
ATOM 800 C C . ASN A 1 102 ? -6.434 -2.003 0.240 1.00 95.62 102 ASN A C 1
ATOM 802 O O . ASN A 1 102 ? -6.267 -1.722 -0.942 1.00 95.62 102 ASN A O 1
ATOM 806 N N . ALA A 1 103 ? -6.575 -1.101 1.211 1.00 97.44 103 ALA A N 1
ATOM 807 C CA . ALA A 1 103 ? -6.410 0.335 1.039 1.00 97.44 103 ALA A CA 1
ATOM 808 C C . ALA A 1 103 ? -5.608 0.933 2.207 1.00 97.44 103 ALA A C 1
ATOM 810 O O . ALA A 1 103 ? -5.800 0.572 3.367 1.00 97.44 103 ALA A O 1
ATOM 811 N N . THR A 1 104 ? -4.719 1.884 1.915 1.00 98.00 104 THR A N 1
ATOM 812 C CA . THR A 1 104 ? -3.990 2.654 2.936 1.00 98.00 104 THR A CA 1
ATOM 813 C C . THR A 1 104 ? -4.417 4.116 2.880 1.00 98.00 104 THR A C 1
ATOM 815 O O . THR A 1 104 ? -4.253 4.768 1.851 1.00 98.00 104 THR A O 1
ATOM 818 N N . LEU A 1 105 ? -4.907 4.658 3.994 1.00 98.19 105 LEU A N 1
ATOM 819 C CA . LEU A 1 105 ? -5.170 6.086 4.151 1.00 98.19 105 LEU A CA 1
ATOM 820 C C . LEU A 1 105 ? -4.001 6.746 4.880 1.00 98.19 105 LEU A C 1
ATOM 822 O O . LEU A 1 105 ? -3.603 6.305 5.958 1.00 98.19 105 LEU A O 1
ATOM 826 N N . ILE A 1 106 ? -3.486 7.842 4.326 1.00 97.00 106 ILE A N 1
ATOM 827 C CA . ILE A 1 106 ? -2.456 8.667 4.962 1.00 97.00 106 ILE A CA 1
ATOM 828 C C . ILE A 1 106 ? -3.070 10.018 5.321 1.00 97.00 106 ILE A C 1
ATOM 830 O O . ILE A 1 106 ? -3.584 10.727 4.460 1.00 97.00 106 ILE A O 1
ATOM 834 N N . VAL A 1 107 ? -3.026 10.379 6.601 1.00 97.00 107 VAL A N 1
ATOM 835 C CA . VAL A 1 107 ? -3.656 11.588 7.133 1.00 97.00 107 VAL A CA 1
ATOM 836 C C . VAL A 1 107 ? -2.842 12.187 8.277 1.00 97.00 107 VAL A C 1
ATOM 838 O O . VAL A 1 107 ? -2.413 11.508 9.213 1.00 97.00 107 VAL A O 1
ATOM 841 N N . HIS A 1 108 ? -2.653 13.504 8.236 1.00 96.69 108 HIS A N 1
ATOM 842 C CA . HIS A 1 108 ? -1.978 14.218 9.311 1.00 96.69 108 HIS A CA 1
ATOM 843 C C . HIS A 1 108 ? -2.905 14.355 10.539 1.00 96.69 108 HIS A C 1
ATOM 845 O O . HIS A 1 108 ? -4.039 14.807 10.384 1.00 96.69 108 HIS A O 1
ATOM 851 N N . PRO A 1 109 ? -2.451 14.082 11.783 1.00 95.31 109 PRO A N 1
ATOM 852 C CA . PRO A 1 109 ? -3.306 14.175 12.978 1.00 95.31 109 PRO A CA 1
ATOM 853 C C . PRO A 1 109 ? -3.963 15.547 13.186 1.00 95.31 109 PRO A C 1
ATOM 855 O O . PRO A 1 109 ? -5.056 15.641 13.729 1.00 95.31 109 PRO A O 1
ATOM 858 N N . LYS A 1 110 ? -3.309 16.628 12.735 1.00 96.62 110 LYS A N 1
ATOM 859 C CA . LYS A 1 110 ? -3.901 17.983 12.730 1.00 96.62 110 LYS A CA 1
ATOM 860 C C . LYS A 1 110 ? -5.164 18.076 11.867 1.00 96.62 110 LYS A C 1
ATOM 862 O O . LYS A 1 110 ? -6.080 18.777 12.270 1.00 96.62 110 LYS A O 1
ATOM 867 N N . THR A 1 111 ? -5.220 17.377 10.733 1.00 95.75 111 THR A N 1
ATOM 868 C CA . THR A 1 111 ? -6.389 17.353 9.840 1.00 95.75 111 THR A CA 1
ATOM 869 C C . THR A 1 111 ? -7.591 16.709 10.531 1.00 95.75 111 THR A C 1
ATOM 871 O O . THR A 1 111 ? -8.703 17.206 10.417 1.00 95.75 111 THR A O 1
ATOM 874 N N . LEU A 1 112 ? -7.359 15.667 11.337 1.00 95.75 112 LEU A N 1
ATOM 875 C CA . LEU A 1 112 ? -8.407 14.976 12.099 1.00 95.75 112 LEU A CA 1
ATOM 876 C C . LEU A 1 112 ? -8.880 15.730 13.356 1.00 95.75 112 LEU A C 1
ATOM 878 O O . LEU A 1 112 ? -9.788 15.261 14.036 1.00 95.75 112 LEU A O 1
ATOM 882 N N . LYS A 1 113 ? -8.289 16.887 13.692 1.00 96.69 113 LYS A N 1
ATOM 883 C CA . LYS A 1 113 ? -8.810 17.739 14.777 1.00 96.69 113 LYS A CA 1
ATOM 884 C C . LYS A 1 113 ? -10.104 18.451 14.385 1.00 96.69 113 LYS A C 1
ATOM 886 O O . LYS A 1 113 ? -10.873 18.817 15.268 1.00 96.69 113 LYS A O 1
ATOM 891 N N . ASP A 1 114 ? -10.323 18.667 13.090 1.00 97.38 114 ASP A N 1
ATOM 892 C CA . ASP A 1 114 ? -11.590 19.183 12.585 1.00 97.38 114 ASP A CA 1
ATOM 893 C C . ASP A 1 114 ? -12.664 18.088 12.652 1.00 97.38 114 ASP A C 1
ATOM 895 O O . ASP A 1 114 ? -12.514 17.013 12.068 1.00 97.38 114 ASP A O 1
ATOM 899 N N . ALA A 1 115 ? -13.754 18.354 13.375 1.00 97.00 115 ALA A N 1
ATOM 900 C CA . ALA A 1 115 ? -14.786 17.357 13.657 1.00 97.00 115 ALA A CA 1
ATOM 901 C C . ALA A 1 115 ? -15.512 16.882 12.389 1.00 97.00 115 ALA A C 1
ATOM 903 O O . ALA A 1 115 ? -15.852 15.701 12.277 1.00 97.00 115 ALA A O 1
ATOM 904 N N . ASN A 1 116 ? -15.723 17.782 11.423 1.00 96.56 116 ASN A N 1
ATOM 905 C CA . ASN A 1 116 ? -16.364 17.442 10.157 1.00 96.56 116 ASN A CA 1
ATOM 906 C C . ASN A 1 116 ? -15.466 16.513 9.328 1.00 96.56 116 ASN A C 1
ATOM 908 O O . ASN A 1 116 ? -15.889 15.435 8.913 1.00 96.56 116 ASN A O 1
ATOM 912 N N . THR A 1 117 ? -14.193 16.877 9.178 1.00 97.19 117 THR A N 1
ATOM 913 C CA . THR A 1 117 ? -13.195 16.061 8.481 1.00 97.19 117 THR A CA 1
ATOM 914 C C . THR A 1 117 ? -13.024 14.698 9.142 1.00 97.19 117 THR A C 1
ATOM 916 O O . THR A 1 117 ? -13.019 13.688 8.444 1.00 97.19 117 THR A O 1
ATOM 919 N N . ASN A 1 118 ? -12.952 14.636 10.475 1.00 97.94 118 ASN A N 1
ATOM 920 C CA . ASN A 1 118 ? -12.862 13.367 11.196 1.00 97.94 118 ASN A CA 1
ATOM 921 C C . ASN A 1 118 ? -14.100 12.484 10.967 1.00 97.94 118 ASN A C 1
ATOM 923 O O . ASN A 1 118 ? -13.977 11.292 10.708 1.00 97.94 118 ASN A O 1
ATOM 927 N N . THR A 1 119 ? -15.298 13.074 10.982 1.00 98.25 119 THR A N 1
ATOM 928 C CA . THR A 1 119 ? -16.548 12.347 10.703 1.00 98.25 119 THR A CA 1
ATOM 929 C C . THR A 1 119 ? -16.547 11.748 9.296 1.00 98.25 119 THR A C 1
ATOM 931 O O . THR A 1 119 ? -16.915 10.588 9.107 1.00 98.25 119 THR A O 1
ATOM 934 N N . VAL A 1 120 ? -16.119 12.523 8.297 1.00 97.81 120 VAL A N 1
ATOM 935 C CA . VAL A 1 120 ? -16.038 12.055 6.906 1.00 97.81 120 VAL A CA 1
ATOM 936 C C . VAL A 1 120 ? -14.927 11.019 6.730 1.00 97.81 120 VAL A C 1
ATOM 938 O O . VAL A 1 120 ? -15.107 10.065 5.982 1.00 97.81 120 VAL A O 1
ATOM 941 N N . PHE A 1 121 ? -13.821 11.145 7.460 1.00 98.44 121 PHE A N 1
ATOM 942 C CA . PHE A 1 121 ? -12.735 10.168 7.472 1.00 98.44 121 PHE A CA 1
ATOM 943 C C . PHE A 1 121 ? -13.175 8.806 8.024 1.00 98.44 121 PHE A C 1
ATOM 945 O O . PHE A 1 121 ? -12.951 7.779 7.385 1.00 98.44 121 PHE A O 1
ATOM 952 N N . GLU A 1 122 ? -13.868 8.783 9.165 1.00 98.19 122 GLU A N 1
ATOM 953 C CA . GLU A 1 122 ? -14.432 7.547 9.724 1.00 98.19 122 GLU A CA 1
ATOM 954 C C . GLU A 1 122 ? -15.486 6.928 8.795 1.00 98.19 122 GLU A C 1
ATOM 956 O O . GLU A 1 122 ? -15.524 5.710 8.601 1.00 98.19 122 GLU A O 1
ATOM 961 N N . ARG A 1 123 ? -16.299 7.770 8.144 1.00 98.25 123 ARG A N 1
ATOM 962 C CA . ARG A 1 123 ? -17.244 7.319 7.118 1.00 98.25 123 ARG A CA 1
ATOM 963 C C . ARG A 1 123 ? -16.528 6.690 5.923 1.00 98.25 123 ARG A C 1
ATOM 965 O O . ARG A 1 123 ? -16.962 5.634 5.475 1.00 98.25 123 ARG A O 1
ATOM 972 N N . ALA A 1 124 ? -15.445 7.293 5.437 1.00 98.25 124 ALA A N 1
ATOM 973 C CA . ALA A 1 124 ? -14.652 6.749 4.338 1.00 98.25 124 ALA A CA 1
ATOM 974 C C . ALA A 1 124 ? -14.099 5.359 4.691 1.00 98.25 124 ALA A C 1
ATOM 976 O O . ALA A 1 124 ? -14.277 4.421 3.922 1.00 98.25 124 ALA A O 1
ATOM 977 N N . ILE A 1 125 ? -13.529 5.181 5.890 1.00 97.88 125 ILE A N 1
ATOM 978 C CA . ILE A 1 125 ? -13.047 3.868 6.363 1.00 97.88 125 ILE A CA 1
ATOM 979 C C . ILE A 1 125 ? -14.169 2.823 6.377 1.00 97.88 125 ILE A C 1
ATOM 981 O O . ILE A 1 125 ? -13.953 1.680 5.979 1.00 97.88 125 ILE A O 1
ATOM 985 N N . SER A 1 126 ? -15.369 3.203 6.817 1.00 96.12 126 SER A N 1
ATOM 986 C CA . SER A 1 126 ? -16.529 2.308 6.808 1.00 96.12 126 SER A CA 1
ATOM 987 C C . SER A 1 126 ? -16.968 1.935 5.384 1.00 96.12 126 SER A C 1
ATOM 989 O O . SER A 1 126 ? -17.246 0.760 5.128 1.00 96.12 126 SER A O 1
ATOM 991 N N . GLN A 1 127 ? -16.993 2.911 4.470 1.00 96.62 127 GLN A N 1
ATOM 992 C CA . GLN A 1 127 ? -17.477 2.776 3.091 1.00 96.62 127 GLN A CA 1
ATOM 993 C C . GLN A 1 127 ? -16.482 2.123 2.128 1.00 96.62 127 GLN A C 1
ATOM 995 O O . GLN A 1 127 ? -16.898 1.627 1.081 1.00 96.62 127 GLN A O 1
ATOM 1000 N N . LEU A 1 128 ? -15.185 2.134 2.437 1.00 97.12 128 LEU A N 1
ATOM 1001 C CA . LEU A 1 128 ? -14.167 1.467 1.631 1.00 97.12 128 LEU A CA 1
ATOM 1002 C C . LEU A 1 128 ? -14.450 -0.035 1.546 1.00 97.12 128 LEU A C 1
ATOM 1004 O O . LEU A 1 128 ? -14.505 -0.735 2.558 1.00 97.12 128 LEU A O 1
ATOM 1008 N N . LYS A 1 129 ? -14.585 -0.539 0.321 1.00 94.94 129 LYS A N 1
ATOM 1009 C CA . LYS A 1 129 ? -14.844 -1.947 0.007 1.00 94.94 129 LYS A CA 1
ATOM 1010 C C . LYS A 1 129 ? -13.532 -2.726 -0.106 1.00 94.94 129 LYS A C 1
ATOM 1012 O O . LYS A 1 129 ? -13.288 -3.418 -1.087 1.00 94.94 129 LYS A O 1
ATOM 1017 N N . TYR A 1 130 ? -12.692 -2.610 0.924 1.00 95.25 130 TYR A N 1
ATOM 1018 C CA . TYR A 1 130 ? -11.406 -3.304 1.040 1.00 95.25 130 TYR A CA 1
ATOM 1019 C C . TYR A 1 130 ? -11.351 -4.125 2.326 1.00 95.25 130 TYR A C 1
ATOM 1021 O O . TYR A 1 130 ? -11.778 -3.646 3.377 1.00 95.25 130 TYR A O 1
ATOM 1029 N N . GLY A 1 131 ? -10.850 -5.360 2.251 1.00 94.44 131 GLY A N 1
ATOM 1030 C CA . GLY A 1 131 ? -10.855 -6.274 3.399 1.00 94.44 131 GLY A CA 1
ATOM 1031 C C . GLY A 1 131 ? -9.745 -5.993 4.417 1.00 94.44 131 GLY A C 1
ATOM 1032 O O . GLY A 1 131 ? -9.895 -6.315 5.594 1.00 94.44 131 GLY A O 1
ATOM 1033 N N . ALA A 1 132 ? -8.670 -5.317 4.011 1.00 96.06 132 ALA A N 1
ATOM 1034 C CA . ALA A 1 132 ? -7.631 -4.811 4.902 1.00 96.06 132 ALA A CA 1
ATOM 1035 C C . ALA A 1 132 ? -7.438 -3.300 4.714 1.00 96.06 132 ALA A C 1
ATOM 1037 O O . ALA A 1 132 ? -7.131 -2.821 3.626 1.00 96.06 132 ALA A O 1
ATOM 1038 N N . ILE A 1 133 ? -7.583 -2.525 5.783 1.00 98.00 133 ILE A N 1
ATOM 1039 C CA . ILE A 1 133 ? -7.390 -1.076 5.752 1.00 98.00 133 ILE A CA 1
ATOM 1040 C C . ILE A 1 133 ? -6.306 -0.690 6.747 1.00 98.00 133 ILE A C 1
ATOM 1042 O O . ILE A 1 133 ? -6.350 -1.084 7.913 1.00 98.00 133 ILE A O 1
ATOM 1046 N N . THR A 1 134 ? -5.361 0.141 6.318 1.00 98.19 134 THR A N 1
ATOM 1047 C CA . THR A 1 134 ? -4.437 0.813 7.235 1.00 98.19 134 THR A CA 1
ATOM 1048 C C . THR A 1 134 ? -4.630 2.315 7.257 1.00 98.19 134 THR A C 1
ATOM 1050 O O . THR A 1 134 ? -4.877 2.950 6.236 1.00 98.19 134 THR A O 1
ATOM 1053 N N . VAL A 1 135 ? -4.458 2.901 8.439 1.00 98.44 135 VAL A N 1
ATOM 1054 C CA . VAL A 1 135 ? -4.310 4.345 8.615 1.00 98.44 135 VAL A CA 1
ATOM 1055 C C . VAL A 1 135 ? -2.878 4.629 9.033 1.00 98.44 135 VAL A C 1
ATOM 1057 O O . VAL A 1 135 ? -2.426 4.130 10.067 1.00 98.44 135 VAL A O 1
ATOM 1060 N N . ASN A 1 136 ? -2.191 5.462 8.248 1.00 97.56 136 ASN A N 1
ATOM 1061 C CA . ASN A 1 136 ? -0.850 5.978 8.526 1.00 97.56 136 ASN A CA 1
ATOM 1062 C C . ASN A 1 136 ? 0.248 4.913 8.651 1.00 97.56 136 ASN A C 1
ATOM 1064 O O . ASN A 1 136 ? 1.290 5.164 9.251 1.00 97.56 136 ASN A O 1
ATOM 1068 N N . THR A 1 137 ? 0.042 3.723 8.089 1.00 95.31 137 THR A N 1
ATOM 1069 C CA . THR A 1 137 ? 1.034 2.651 8.166 1.00 95.31 137 THR A CA 1
ATOM 1070 C C . THR A 1 137 ? 1.026 1.754 6.942 1.00 95.31 137 THR A C 1
ATOM 1072 O O . THR A 1 137 ? 0.022 1.648 6.235 1.00 95.31 137 THR A O 1
ATOM 1075 N N . PHE A 1 138 ? 2.166 1.110 6.697 1.00 93.00 138 PHE A N 1
ATOM 1076 C CA . PHE A 1 138 ? 2.330 0.167 5.601 1.00 93.00 138 PHE A CA 1
ATOM 1077 C C . PHE A 1 138 ? 1.397 -1.029 5.790 1.00 93.00 138 PHE A C 1
ATOM 1079 O O . PHE A 1 138 ? 1.430 -1.690 6.830 1.00 93.00 138 PHE A O 1
ATOM 1086 N N . ILE A 1 139 ? 0.606 -1.325 4.762 1.00 95.00 139 ILE A N 1
ATOM 1087 C CA . ILE A 1 139 ? -0.410 -2.373 4.810 1.00 95.00 139 ILE A CA 1
ATOM 1088 C C . ILE A 1 139 ? 0.143 -3.750 5.191 1.00 95.00 139 ILE A C 1
ATOM 1090 O O . ILE A 1 139 ? -0.503 -4.476 5.941 1.00 95.00 139 ILE A O 1
ATOM 1094 N N . GLY A 1 140 ? 1.368 -4.092 4.773 1.00 93.31 140 GLY A N 1
ATOM 1095 C CA . GLY A 1 140 ? 1.975 -5.385 5.100 1.00 93.31 140 GLY A CA 1
ATOM 1096 C C . GLY A 1 140 ? 2.133 -5.631 6.604 1.00 93.31 140 GLY A C 1
ATOM 1097 O O . GLY A 1 140 ? 2.17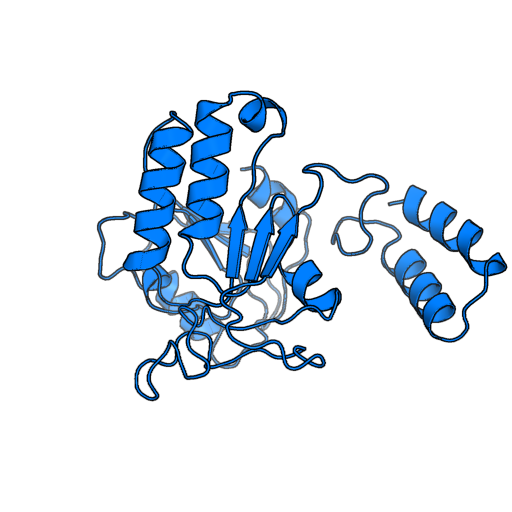1 -6.779 7.031 1.00 93.31 140 GLY A O 1
ATOM 1098 N N . LEU A 1 141 ? 2.145 -4.583 7.436 1.00 93.62 141 LEU A N 1
ATOM 1099 C CA . LEU A 1 141 ? 2.148 -4.759 8.889 1.00 93.62 141 LEU A CA 1
ATOM 1100 C C . LEU A 1 141 ? 0.838 -5.335 9.417 1.00 93.62 141 LEU A C 1
ATOM 1102 O O . LEU A 1 141 ? 0.887 -6.077 10.391 1.00 93.62 141 LEU A O 1
ATOM 1106 N N . LEU A 1 142 ? -0.304 -5.046 8.779 1.00 95.81 142 LEU A N 1
ATOM 1107 C CA . LEU A 1 142 ? -1.585 -5.653 9.150 1.00 95.81 142 LEU A CA 1
ATOM 1108 C C . LEU A 1 142 ? -1.503 -7.172 8.979 1.00 95.81 142 LEU A C 1
ATOM 1110 O O . LEU A 1 142 ? -1.840 -7.898 9.912 1.00 95.81 142 LEU A O 1
ATOM 1114 N N . PHE A 1 143 ? -0.942 -7.646 7.861 1.00 94.56 143 PHE A N 1
ATOM 1115 C CA . PHE A 1 143 ? -0.694 -9.074 7.634 1.00 94.56 143 PHE A CA 1
ATOM 1116 C C . PHE A 1 143 ? 0.172 -9.688 8.745 1.00 94.56 143 PHE A C 1
ATOM 1118 O O . PHE A 1 143 ? -0.169 -10.738 9.288 1.00 94.56 143 PHE A O 1
ATOM 1125 N N . CYS A 1 144 ? 1.249 -9.001 9.142 1.00 92.06 144 CYS A N 1
ATOM 1126 C CA . CYS A 1 144 ? 2.164 -9.466 10.188 1.00 92.06 144 CYS A CA 1
ATOM 1127 C C . CYS A 1 144 ? 1.543 -9.541 11.592 1.00 92.06 144 CYS A C 1
ATOM 1129 O O . CYS A 1 144 ? 2.116 -10.197 12.456 1.00 92.06 144 CYS A O 1
ATOM 1131 N N . THR A 1 145 ? 0.403 -8.890 11.852 1.00 92.50 145 THR A N 1
ATOM 1132 C CA . THR A 1 145 ? -0.251 -8.975 13.172 1.00 92.50 145 THR A CA 1
ATOM 1133 C C . THR A 1 145 ? -0.961 -10.309 13.412 1.00 92.50 145 THR A C 1
ATOM 1135 O O . THR A 1 145 ? -1.364 -10.583 14.539 1.00 92.50 145 THR A O 1
ATOM 1138 N N . GLY A 1 146 ? -1.159 -11.123 12.367 1.00 92.50 146 GLY A N 1
ATOM 1139 C CA . GLY A 1 146 ? -2.013 -12.310 12.438 1.00 92.50 146 GLY A CA 1
ATOM 1140 C C . GLY A 1 146 ? -3.506 -11.980 12.525 1.00 92.50 146 GLY A C 1
ATOM 1141 O O . GLY A 1 146 ? -4.309 -12.865 12.801 1.00 92.50 146 GLY A O 1
ATOM 1142 N N . ALA A 1 147 ? -3.898 -10.723 12.295 1.00 94.62 147 ALA A N 1
ATOM 1143 C CA . ALA A 1 147 ? -5.295 -10.366 12.103 1.00 94.62 147 ALA A CA 1
ATOM 1144 C C . ALA A 1 147 ? -5.811 -10.904 10.754 1.00 94.62 147 ALA A C 1
ATOM 1146 O O . ALA A 1 147 ? -5.010 -11.063 9.822 1.00 94.62 147 ALA A O 1
ATOM 1147 N N . PRO A 1 148 ? -7.131 -11.146 10.624 1.00 94.31 148 PRO A N 1
ATOM 1148 C CA . PRO A 1 148 ? -7.724 -11.587 9.371 1.00 94.31 148 PRO A CA 1
ATOM 1149 C C . PRO A 1 148 ? -7.296 -10.727 8.173 1.00 94.31 148 PRO A C 1
ATOM 1151 O O . PRO A 1 148 ? -7.365 -9.499 8.217 1.00 94.31 148 PRO A O 1
ATOM 1154 N N . TRP A 1 149 ? -6.872 -11.376 7.091 1.00 94.38 149 TRP A N 1
ATOM 1155 C CA . TRP A 1 149 ? -6.397 -10.720 5.873 1.00 94.38 149 TRP A CA 1
ATOM 1156 C C . TRP A 1 149 ? -7.076 -11.318 4.647 1.00 94.38 149 TRP A C 1
ATOM 1158 O O . TRP A 1 149 ? -6.976 -12.521 4.411 1.00 94.38 149 TRP A O 1
ATOM 1168 N N . GLY A 1 150 ? -7.764 -10.497 3.862 1.00 91.75 150 GLY A N 1
ATOM 1169 C CA . GLY A 1 150 ? -8.593 -10.989 2.769 1.00 91.75 150 GLY A CA 1
ATOM 1170 C C . GLY A 1 150 ? -9.254 -9.883 1.965 1.00 91.75 150 GLY A C 1
ATOM 1171 O O . GLY A 1 150 ? -9.096 -8.704 2.278 1.00 91.75 150 GLY A O 1
ATOM 1172 N N . ALA A 1 151 ? -9.985 -10.281 0.927 1.00 91.06 151 ALA A N 1
ATOM 1173 C CA . ALA A 1 151 ? -10.829 -9.386 0.144 1.00 91.06 151 ALA A CA 1
ATOM 1174 C C . ALA A 1 151 ? -12.039 -8.913 0.965 1.00 91.06 151 ALA A C 1
ATOM 1176 O O . ALA A 1 151 ? -12.528 -9.630 1.840 1.00 91.06 151 ALA A O 1
ATOM 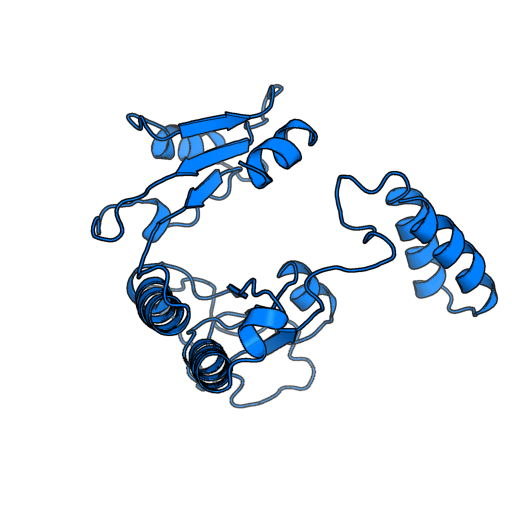1177 N N . TYR A 1 152 ? -12.546 -7.716 0.671 1.00 90.44 152 TYR A N 1
ATOM 1178 C CA . TYR A 1 152 ? -13.772 -7.208 1.294 1.00 90.44 152 TYR A CA 1
ATOM 1179 C C . TYR A 1 152 ? -14.936 -8.148 1.033 1.00 90.44 152 TYR A C 1
ATOM 1181 O O . TYR A 1 152 ? -15.218 -8.385 -0.127 1.00 90.44 152 TYR A O 1
ATOM 1189 N N . SER A 1 153 ? -15.633 -8.637 2.058 1.00 79.88 153 SER A N 1
ATOM 1190 C CA . SER A 1 153 ? -16.674 -9.675 1.923 1.00 79.88 153 SER A CA 1
ATOM 1191 C C . SER A 1 153 ? -18.108 -9.144 1.770 1.00 79.88 153 SER A C 1
ATOM 1193 O O . SER A 1 153 ? -19.045 -9.930 1.642 1.00 79.88 153 SER A O 1
ATOM 1195 N N . ASN A 1 154 ? -18.316 -7.823 1.849 1.00 75.69 154 ASN A N 1
ATOM 1196 C CA . ASN A 1 154 ? -19.650 -7.212 1.979 1.00 75.69 154 ASN A CA 1
ATOM 1197 C C . ASN A 1 154 ? -20.506 -7.817 3.118 1.00 75.69 154 ASN A C 1
ATOM 1199 O O . ASN A 1 154 ? -21.728 -7.893 3.016 1.00 75.69 154 ASN A O 1
ATOM 1203 N N . GLY A 1 155 ? -19.860 -8.306 4.185 1.00 62.53 155 GLY A N 1
ATOM 1204 C CA . GLY A 1 155 ? -20.521 -8.878 5.365 1.00 62.53 155 GLY A CA 1
ATOM 1205 C C . GLY A 1 155 ? -21.095 -10.277 5.134 1.00 62.53 155 GLY A C 1
ATOM 1206 O O . GLY A 1 155 ? -21.719 -10.848 6.027 1.00 62.53 155 GLY A O 1
ATOM 1207 N N . SER A 1 156 ? -20.879 -10.849 3.949 1.00 61.75 156 SER A N 1
ATOM 1208 C CA . SER A 1 156 ? -21.300 -12.198 3.605 1.00 61.75 156 SER A CA 1
ATOM 1209 C C . SER A 1 156 ? -20.248 -13.213 4.060 1.00 61.75 156 SER A C 1
ATOM 1211 O O . SER A 1 156 ? -19.052 -13.043 3.831 1.00 61.75 156 SER A O 1
ATOM 1213 N N . ALA A 1 157 ? -20.701 -14.311 4.676 1.00 53.69 157 ALA A N 1
ATOM 1214 C CA . ALA A 1 157 ? -19.861 -15.486 4.941 1.00 53.69 157 ALA A CA 1
ATOM 1215 C C . ALA A 1 157 ? -19.347 -16.139 3.642 1.00 53.69 157 ALA A C 1
ATOM 1217 O O . ALA A 1 157 ? -18.390 -16.911 3.655 1.00 53.69 157 ALA A O 1
ATOM 1218 N N . TYR A 1 158 ? -19.994 -15.814 2.521 1.00 52.16 158 TYR A N 1
ATOM 1219 C CA . TYR A 1 158 ? -19.622 -16.221 1.181 1.00 52.16 158 TYR A CA 1
ATOM 1220 C C . TYR A 1 158 ? -19.002 -15.067 0.412 1.00 52.16 158 TYR A C 1
ATOM 1222 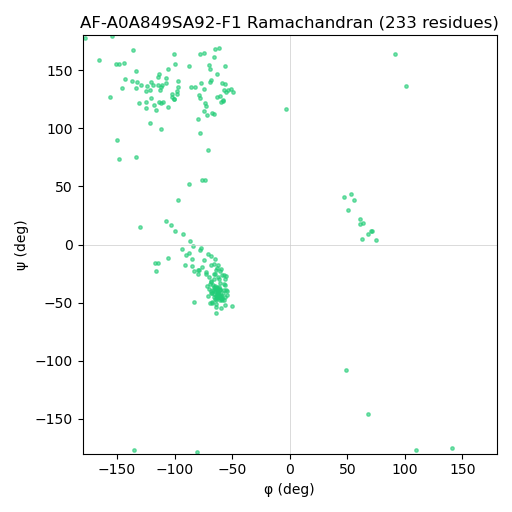O O . TYR A 1 158 ? -19.343 -13.904 0.602 1.00 52.16 158 TYR A O 1
ATOM 1230 N N . ALA A 1 159 ? -18.137 -15.460 -0.500 1.00 57.22 159 ALA A N 1
ATOM 1231 C CA . ALA A 1 159 ? -17.636 -14.714 -1.625 1.00 57.22 159 ALA A CA 1
ATOM 1232 C C . ALA A 1 159 ? -18.194 -13.300 -1.902 1.00 57.22 159 ALA A C 1
ATOM 1234 O O . ALA A 1 159 ? -19.354 -13.165 -2.289 1.00 57.22 159 ALA A O 1
ATOM 1235 N N . SER A 1 160 ? -17.359 -12.262 -1.820 1.00 64.94 160 SER A N 1
ATOM 1236 C CA . SER A 1 160 ? -17.675 -10.958 -2.432 1.00 64.94 160 SER A CA 1
ATOM 1237 C C . SER A 1 160 ? -17.411 -10.920 -3.928 1.00 64.94 160 SER A C 1
ATOM 1239 O O . SER A 1 160 ? -18.035 -10.148 -4.653 1.00 64.94 160 SER A O 1
ATOM 1241 N N . SER A 1 161 ? -16.497 -11.774 -4.370 1.00 73.88 161 SER A N 1
ATOM 1242 C CA . SER A 1 161 ? -16.023 -11.881 -5.733 1.00 73.88 161 SER A CA 1
ATOM 1243 C C . SER A 1 161 ? -16.573 -13.159 -6.359 1.00 73.88 161 SER A C 1
ATOM 1245 O O . SER A 1 161 ? -16.624 -14.210 -5.721 1.00 73.88 161 SER A O 1
ATOM 1247 N N . SER A 1 162 ? -17.011 -13.124 -7.614 1.00 77.94 162 SER A N 1
ATOM 1248 C CA . SER A 1 162 ? -17.485 -14.352 -8.266 1.00 77.94 162 SER A CA 1
ATOM 1249 C C . SER A 1 162 ? -16.301 -15.216 -8.721 1.00 77.94 162 SER A C 1
ATOM 1251 O O . SER A 1 162 ? -15.183 -14.728 -8.850 1.00 77.94 162 SER A O 1
ATOM 1253 N N . ALA A 1 163 ? -16.523 -16.494 -9.039 1.00 79.81 163 ALA A N 1
ATOM 1254 C CA . ALA A 1 163 ? -15.468 -17.313 -9.652 1.00 79.81 163 ALA A CA 1
ATOM 1255 C C . ALA A 1 163 ? -14.964 -16.731 -10.992 1.00 79.81 163 ALA A C 1
ATOM 1257 O O . ALA A 1 163 ? -13.814 -16.952 -11.360 1.00 79.81 163 ALA A O 1
ATOM 1258 N N . ASN A 1 164 ? -15.809 -15.963 -11.690 1.00 82.75 164 ASN A N 1
ATOM 1259 C CA . ASN A 1 164 ? -15.481 -15.307 -12.958 1.00 82.75 164 ASN A CA 1
ATOM 1260 C C . ASN A 1 164 ? -14.896 -13.895 -12.778 1.00 82.75 164 ASN A C 1
ATOM 1262 O O . ASN A 1 164 ? -14.442 -13.303 -13.750 1.00 82.75 164 ASN A O 1
ATOM 1266 N N . ASP A 1 165 ? -14.916 -13.356 -11.558 1.00 82.31 165 ASP A N 1
ATOM 1267 C CA . ASP A 1 165 ? -14.323 -12.067 -11.199 1.00 82.31 165 ASP A CA 1
ATOM 1268 C C . ASP A 1 165 ? -13.843 -12.153 -9.752 1.00 82.31 165 ASP A C 1
ATOM 1270 O O . ASP A 1 165 ? -14.512 -11.678 -8.836 1.00 82.31 165 ASP A O 1
ATOM 1274 N N . ILE A 1 166 ? -12.736 -12.876 -9.547 1.00 85.06 166 ILE A N 1
ATOM 1275 C CA . ILE A 1 166 ? -12.220 -13.205 -8.212 1.00 85.06 166 ILE A CA 1
ATOM 1276 C C . ILE A 1 166 ? -11.594 -11.992 -7.514 1.00 85.06 166 ILE A C 1
ATOM 1278 O O . ILE A 1 166 ? -11.514 -11.950 -6.285 1.00 85.06 166 ILE A O 1
ATOM 1282 N N . GLN A 1 167 ? -11.149 -11.004 -8.291 1.00 88.06 167 GLN A N 1
ATOM 1283 C CA . GLN A 1 167 ? -10.420 -9.836 -7.812 1.00 88.06 167 GLN A CA 1
ATOM 1284 C C . GLN A 1 167 ? -9.261 -10.228 -6.882 1.00 88.06 167 GLN A C 1
ATOM 1286 O O . GLN A 1 167 ? -8.270 -10.810 -7.315 1.00 88.06 167 GLN A O 1
ATOM 1291 N N . SER A 1 168 ? -9.412 -9.969 -5.584 1.00 88.44 168 SER A N 1
ATOM 1292 C CA . SER A 1 168 ? -8.418 -10.254 -4.549 1.00 88.44 168 SER A CA 1
ATOM 1293 C C . SER A 1 168 ? -8.676 -11.533 -3.740 1.00 88.44 168 SER A C 1
ATOM 1295 O O . SER A 1 168 ? -8.034 -11.739 -2.710 1.00 88.44 168 SER A O 1
ATOM 1297 N N . GLY A 1 169 ? -9.604 -12.391 -4.172 1.00 87.50 169 GLY A N 1
ATOM 1298 C CA . GLY A 1 169 ? -9.938 -13.651 -3.500 1.00 87.50 169 GLY A CA 1
ATOM 1299 C C . GLY A 1 169 ? -11.310 -13.659 -2.824 1.00 87.50 169 GLY A C 1
ATOM 1300 O O . GLY A 1 169 ? -12.066 -12.697 -2.896 1.00 87.50 169 GLY A O 1
ATOM 1301 N N . ASN A 1 170 ? -11.615 -14.775 -2.152 1.00 84.31 170 ASN A N 1
ATOM 1302 C CA . ASN A 1 170 ? -12.891 -15.036 -1.475 1.00 84.31 170 ASN A CA 1
ATOM 1303 C C . ASN A 1 170 ? -12.694 -15.600 -0.070 1.00 84.31 170 ASN A C 1
ATOM 1305 O O . ASN A 1 170 ? -12.872 -16.792 0.178 1.00 84.31 170 ASN A O 1
ATOM 1309 N N . GLY A 1 171 ? -12.308 -14.734 0.857 1.00 84.50 171 GLY A N 1
ATOM 1310 C CA . GLY A 1 171 ? -12.175 -15.094 2.261 1.00 84.50 171 GLY A CA 1
ATOM 1311 C C . GLY A 1 171 ? -10.970 -14.445 2.913 1.00 84.50 171 GLY A C 1
ATOM 1312 O O . GLY A 1 171 ? -10.271 -13.635 2.305 1.00 84.50 171 GLY A O 1
ATOM 1313 N N . PHE A 1 172 ? -10.748 -14.831 4.166 1.00 90.31 172 PHE A N 1
ATOM 1314 C CA . PHE A 1 172 ? -9.693 -14.289 5.007 1.00 90.31 172 PHE A CA 1
ATOM 1315 C C . PHE A 1 172 ? -8.748 -15.397 5.456 1.00 90.31 172 PHE A C 1
ATOM 1317 O O . PHE A 1 172 ? -9.170 -16.372 6.080 1.00 90.31 172 PHE A O 1
ATOM 1324 N N . VAL A 1 173 ? -7.454 -15.213 5.201 1.00 93.12 173 VAL A N 1
ATOM 1325 C CA . VAL A 1 173 ? -6.420 -15.932 5.949 1.00 93.12 173 VAL A CA 1
ATOM 1326 C C . VAL A 1 173 ? -6.301 -15.323 7.347 1.00 93.12 173 VAL A C 1
ATOM 1328 O O . VAL A 1 173 ? -6.815 -14.237 7.602 1.00 93.12 173 VAL A O 1
ATOM 1331 N N . HIS A 1 174 ? -5.651 -16.029 8.271 1.00 94.94 174 HIS A N 1
ATOM 1332 C CA . HIS A 1 174 ? -5.462 -15.608 9.668 1.00 94.94 174 HIS A CA 1
ATOM 1333 C C . HIS A 1 174 ? -6.743 -15.431 10.518 1.00 94.94 174 HIS A C 1
ATOM 1335 O O . HIS A 1 174 ? -6.644 -15.075 11.688 1.00 94.94 174 HIS A O 1
ATOM 1341 N N . ASN A 1 175 ? -7.944 -15.751 10.016 1.00 91.88 175 ASN A N 1
ATOM 1342 C CA . ASN A 1 175 ? -9.177 -15.785 10.822 1.00 91.88 175 ASN A CA 1
ATOM 1343 C C . ASN A 1 175 ? -9.262 -17.045 11.711 1.00 91.88 175 ASN A C 1
ATOM 1345 O O . ASN A 1 175 ? -10.214 -17.819 11.636 1.00 91.88 175 ASN A O 1
ATOM 1349 N N . THR A 1 176 ? -8.246 -17.279 12.546 1.00 90.75 176 THR A N 1
ATOM 1350 C CA . THR A 1 176 ? -8.147 -18.465 13.420 1.00 90.75 176 THR A CA 1
ATOM 1351 C C . THR A 1 176 ? -9.245 -18.514 14.482 1.00 90.75 176 THR A C 1
ATOM 1353 O O . THR A 1 176 ? -9.622 -19.597 14.920 1.00 90.75 176 THR A O 1
ATOM 1356 N N . ALA A 1 177 ? -9.791 -17.355 14.856 1.00 89.88 177 ALA A N 1
ATOM 1357 C CA . ALA A 1 177 ? -10.927 -17.234 15.766 1.00 89.88 177 ALA A CA 1
ATOM 1358 C C . ALA A 1 177 ? -12.285 -17.540 15.104 1.00 89.88 177 ALA A C 1
ATOM 1360 O O . ALA A 1 177 ? -13.294 -17.542 15.802 1.00 89.88 177 ALA A O 1
ATOM 1361 N N . MET A 1 178 ? -12.319 -17.789 13.786 1.00 90.31 178 MET A N 1
ATOM 1362 C CA . MET A 1 178 ? -13.539 -18.056 13.013 1.00 90.31 178 MET A CA 1
ATOM 1363 C C . MET A 1 178 ? -14.613 -16.974 13.197 1.00 90.31 178 MET A C 1
ATOM 1365 O O . MET A 1 178 ? -15.790 -17.272 13.375 1.00 90.31 178 MET A O 1
ATOM 1369 N N . LEU A 1 179 ? -14.204 -15.703 13.165 1.00 89.12 179 LEU A N 1
ATOM 1370 C CA . LEU A 1 179 ? -15.136 -14.581 13.244 1.00 89.12 179 LEU A CA 1
ATOM 1371 C C . LEU A 1 179 ? -16.108 -14.627 12.059 1.00 89.12 179 LEU A C 1
ATOM 1373 O O . LEU A 1 179 ? -15.676 -14.686 10.904 1.00 89.12 179 LEU A O 1
ATOM 1377 N N . GLU A 1 180 ? -17.404 -14.577 12.359 1.00 88.44 180 GLU A N 1
ATOM 1378 C CA . GLU A 1 180 ? -18.482 -14.493 11.374 1.00 88.44 180 GLU A CA 1
ATOM 1379 C C . GLU A 1 180 ? -18.780 -13.034 11.005 1.00 88.44 180 GLU A C 1
ATOM 1381 O O . GLU A 1 180 ? -18.538 -12.116 11.790 1.00 88.44 180 GLU A O 1
ATOM 1386 N N . GLY A 1 181 ? -19.306 -12.809 9.796 1.00 86.81 181 GLY A N 1
ATOM 1387 C CA . GLY A 1 181 ? -19.695 -11.469 9.336 1.00 86.81 181 GLY A CA 1
ATOM 1388 C C . GLY A 1 181 ? -18.528 -10.482 9.208 1.00 86.81 181 GLY A C 1
ATOM 1389 O O . GLY A 1 181 ? -18.741 -9.271 9.195 1.00 86.81 181 GLY A O 1
ATOM 1390 N N . LEU A 1 182 ? -17.288 -10.976 9.134 1.00 88.62 182 LEU A N 1
ATOM 1391 C CA . LEU A 1 182 ? -16.110 -10.133 8.988 1.00 88.62 182 LEU A CA 1
ATOM 1392 C C . LEU A 1 182 ? -16.137 -9.421 7.634 1.00 88.62 182 LEU A C 1
ATOM 1394 O O . LEU A 1 182 ? -15.952 -10.053 6.598 1.00 88.62 182 LEU A O 1
ATOM 1398 N N . GLU A 1 183 ? -16.308 -8.102 7.656 1.00 89.50 183 GLU A N 1
ATOM 1399 C CA . GLU A 1 183 ? -16.221 -7.258 6.463 1.00 89.50 183 GLU A CA 1
ATOM 1400 C C . GLU A 1 183 ? -14.789 -6.873 6.101 1.00 89.50 183 GLU A C 1
ATOM 1402 O O . GLU A 1 183 ? -14.402 -6.927 4.934 1.00 89.50 183 GLU A O 1
ATOM 1407 N N . LYS A 1 184 ? -14.048 -6.391 7.104 1.00 93.25 184 LYS A N 1
ATOM 1408 C CA . LYS A 1 184 ? -12.716 -5.807 6.960 1.00 93.25 184 LYS A CA 1
ATOM 1409 C C . LYS A 1 184 ? -12.002 -5.687 8.302 1.00 93.25 184 LYS A C 1
ATOM 1411 O O . LYS A 1 184 ? -12.646 -5.610 9.348 1.00 93.25 184 LYS A O 1
ATOM 1416 N N . VAL A 1 185 ? -10.678 -5.593 8.260 1.00 95.62 185 VAL A N 1
ATOM 1417 C CA . VAL A 1 185 ? -9.823 -5.271 9.409 1.00 95.62 185 VAL A CA 1
ATOM 1418 C C . VAL A 1 185 ? -9.204 -3.892 9.209 1.00 95.62 185 VAL A C 1
ATOM 1420 O O . VAL A 1 185 ? -8.708 -3.588 8.128 1.00 95.62 185 VAL A O 1
ATOM 1423 N N . VAL A 1 186 ? -9.208 -3.061 10.256 1.00 97.75 186 VAL A N 1
ATOM 1424 C CA . VAL A 1 186 ? -8.610 -1.718 10.232 1.00 97.75 186 VAL A CA 1
ATOM 1425 C C . VAL A 1 186 ? -7.455 -1.645 11.230 1.00 97.75 186 VAL A C 1
ATOM 1427 O O . VAL A 1 186 ? -7.676 -1.713 12.437 1.00 97.75 186 VAL A O 1
ATOM 1430 N N . LEU A 1 187 ? -6.229 -1.447 10.743 1.00 98.00 187 LEU A N 1
ATOM 1431 C CA . LEU A 1 187 ? -5.054 -1.179 11.576 1.00 98.00 187 LEU A CA 1
ATOM 1432 C C . LEU A 1 187 ? -4.708 0.312 11.536 1.00 98.00 187 LEU A C 1
ATOM 1434 O O . LEU A 1 187 ? -4.507 0.893 10.472 1.00 98.00 187 LEU A O 1
ATOM 1438 N N . ARG A 1 188 ? -4.582 0.944 12.703 1.00 97.69 188 ARG A N 1
ATOM 1439 C CA . ARG A 1 188 ? -4.207 2.360 12.815 1.00 97.69 188 ARG A CA 1
ATOM 1440 C C . ARG A 1 188 ? -2.857 2.507 13.493 1.00 97.69 188 ARG A C 1
ATOM 1442 O O . ARG A 1 188 ? -2.613 1.865 14.510 1.00 97.69 188 ARG A O 1
ATOM 1449 N N . ALA A 1 189 ? -2.017 3.393 12.967 1.00 95.94 189 ALA A N 1
ATOM 1450 C CA . ALA A 1 189 ? -0.755 3.766 13.596 1.00 95.94 189 ALA A CA 1
ATOM 1451 C C . ALA A 1 189 ? -0.524 5.290 13.557 1.00 95.94 189 ALA A C 1
ATOM 1453 O O . ALA A 1 189 ? -1.229 6.018 12.852 1.00 95.94 189 ALA A O 1
ATOM 1454 N N . PRO A 1 190 ? 0.457 5.809 14.313 1.00 95.50 190 PRO A N 1
ATOM 1455 C CA . PRO A 1 190 ? 0.918 7.185 14.157 1.00 95.50 190 PRO A CA 1
ATOM 1456 C C . PRO A 1 190 ? 1.529 7.430 12.769 1.00 95.50 190 PRO A C 1
ATOM 1458 O O . PRO A 1 190 ? 2.204 6.559 12.232 1.00 95.50 190 PRO A O 1
ATOM 1461 N N . LEU A 1 191 ? 1.368 8.646 12.228 1.00 94.69 191 LEU A N 1
ATOM 1462 C CA . LEU A 1 191 ? 1.981 9.051 10.949 1.00 94.69 191 LEU A CA 1
ATOM 1463 C C . LEU A 1 191 ? 3.515 8.985 10.973 1.00 94.69 191 LEU A C 1
ATOM 1465 O O . LEU A 1 191 ? 4.142 8.698 9.960 1.00 94.69 191 LEU A O 1
ATOM 1469 N N . MET A 1 192 ? 4.113 9.263 12.130 1.00 92.25 192 MET A N 1
ATOM 1470 C CA . MET A 1 192 ? 5.557 9.224 12.344 1.00 92.25 192 MET A CA 1
ATOM 1471 C C . MET A 1 192 ? 5.851 8.300 13.520 1.00 92.25 192 MET A C 1
ATOM 1473 O O . MET A 1 192 ? 5.223 8.422 14.572 1.00 92.25 192 MET A O 1
ATOM 1477 N N . VAL A 1 193 ? 6.816 7.398 13.345 1.00 90.56 193 VAL A N 1
ATOM 1478 C CA . VAL A 1 193 ? 7.205 6.400 14.349 1.00 90.56 193 VAL A CA 1
ATOM 1479 C C . VAL A 1 193 ? 8.665 6.609 14.736 1.00 90.56 193 VAL A C 1
ATOM 1481 O O . VAL A 1 193 ? 9.516 6.844 13.876 1.00 90.56 193 VAL A O 1
ATOM 1484 N N . PHE A 1 194 ? 8.942 6.521 16.036 1.00 91.50 194 PHE A N 1
ATOM 1485 C CA . PHE A 1 194 ? 10.285 6.545 16.600 1.00 91.50 194 PHE A CA 1
ATOM 1486 C C . PHE A 1 194 ? 10.438 5.409 17.630 1.00 91.50 194 PHE A C 1
ATOM 1488 O O . PHE A 1 194 ? 9.544 5.259 18.467 1.00 91.50 194 PHE A O 1
ATOM 1495 N N . PRO A 1 195 ? 11.545 4.639 17.618 1.00 93.00 195 PRO A N 1
ATOM 1496 C CA . PRO A 1 195 ? 12.664 4.706 16.670 1.00 93.00 195 PRO A CA 1
ATOM 1497 C C . PRO A 1 195 ? 12.257 4.341 15.236 1.00 93.00 195 PRO A C 1
ATOM 1499 O O . PRO A 1 195 ? 11.151 3.856 14.994 1.00 93.00 195 PRO A O 1
ATOM 1502 N N . LYS A 1 196 ? 13.150 4.612 14.274 1.00 93.44 196 LYS A N 1
ATOM 1503 C CA . LYS A 1 196 ? 12.924 4.275 12.865 1.00 93.44 196 LYS A CA 1
ATOM 1504 C C . LYS A 1 196 ? 12.582 2.781 12.755 1.00 93.44 196 LYS A C 1
ATOM 1506 O O . LYS A 1 196 ? 13.279 1.968 13.357 1.00 93.44 196 LYS A O 1
ATOM 1511 N N . PRO A 1 197 ? 11.543 2.385 12.007 1.00 92.56 197 PRO A N 1
ATOM 1512 C CA . PRO A 1 197 ? 11.201 0.973 11.911 1.00 92.56 197 PRO A CA 1
ATOM 1513 C C . PRO A 1 197 ? 12.228 0.131 11.149 1.00 92.56 197 PRO A C 1
ATOM 1515 O O . PRO A 1 197 ? 12.741 0.546 10.110 1.00 92.56 197 PRO A O 1
ATOM 1518 N N . ALA A 1 198 ? 12.481 -1.090 11.625 1.00 93.00 198 ALA A N 1
ATOM 1519 C CA . ALA A 1 198 ? 13.481 -1.990 11.040 1.00 93.00 198 ALA A CA 1
ATOM 1520 C C . ALA A 1 198 ? 13.110 -2.524 9.644 1.00 93.00 198 ALA A C 1
ATOM 1522 O O . ALA A 1 198 ? 13.984 -2.995 8.924 1.00 93.00 198 ALA A O 1
ATOM 1523 N N . TRP A 1 199 ? 11.836 -2.438 9.247 1.00 89.44 199 TRP A N 1
ATOM 1524 C CA . TRP A 1 199 ? 11.367 -2.805 7.904 1.00 89.44 199 TRP A CA 1
ATOM 1525 C C . TRP A 1 199 ? 11.537 -1.684 6.868 1.00 89.44 199 TRP A C 1
ATOM 1527 O O . TRP A 1 199 ? 11.194 -1.867 5.703 1.00 89.44 199 TRP A O 1
ATOM 1537 N N . PHE A 1 200 ? 12.048 -0.512 7.256 1.00 91.44 200 PHE A N 1
ATOM 1538 C CA . PHE A 1 200 ? 12.379 0.534 6.291 1.00 91.44 200 PHE A CA 1
ATOM 1539 C C . PHE A 1 200 ? 13.712 0.203 5.619 1.00 91.44 200 PHE A C 1
ATOM 1541 O O . PHE A 1 200 ? 14.718 0.019 6.301 1.00 91.44 200 PHE A O 1
ATOM 1548 N N . ASN A 1 201 ? 13.752 0.226 4.283 1.00 89.31 201 ASN A N 1
ATOM 1549 C CA . ASN A 1 201 ? 14.986 -0.012 3.517 1.00 89.31 201 ASN A CA 1
ATOM 1550 C C . ASN A 1 201 ? 16.132 0.937 3.909 1.00 89.31 201 ASN A C 1
ATOM 1552 O O . ASN A 1 201 ? 17.298 0.579 3.792 1.00 89.31 201 ASN A O 1
ATOM 155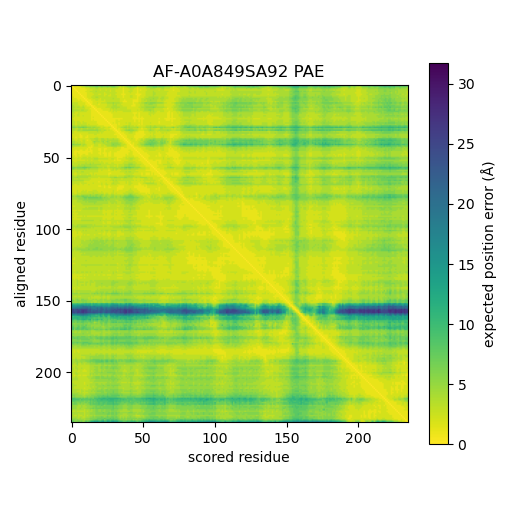6 N N . SER A 1 202 ? 15.810 2.132 4.407 1.00 90.19 202 SER A N 1
ATOM 1557 C CA . SER A 1 202 ? 16.792 3.124 4.845 1.00 90.19 202 SER A CA 1
ATOM 1558 C C . SER A 1 202 ? 17.245 2.957 6.305 1.00 90.19 202 SER A C 1
ATOM 1560 O O . SER A 1 202 ? 17.984 3.805 6.806 1.00 90.19 202 SER A O 1
ATOM 1562 N N . HIS A 1 203 ? 16.795 1.927 7.032 1.00 94.19 203 HIS A N 1
ATOM 1563 C CA . HIS A 1 203 ? 17.217 1.675 8.411 1.00 94.19 203 HIS A CA 1
ATOM 1564 C C . HIS A 1 203 ? 18.591 0.988 8.450 1.00 94.19 203 HIS A C 1
ATOM 1566 O O . HIS A 1 203 ? 18.723 -0.212 8.198 1.00 94.19 203 HIS A O 1
ATOM 1572 N N . LYS A 1 204 ? 19.634 1.718 8.859 1.00 93.31 204 LYS A N 1
ATOM 1573 C CA . LYS A 1 204 ? 21.042 1.273 8.733 1.00 93.31 204 LYS A CA 1
ATOM 1574 C C . LYS A 1 204 ? 21.374 0.002 9.517 1.00 93.31 204 LYS A C 1
ATOM 1576 O O . LYS A 1 204 ? 22.272 -0.753 9.150 1.00 93.31 204 LYS A O 1
ATOM 1581 N N . LYS A 1 205 ? 20.655 -0.241 10.615 1.00 95.75 205 LYS A N 1
ATOM 1582 C CA . LYS A 1 205 ? 20.812 -1.424 11.478 1.00 95.75 205 LYS A CA 1
ATOM 1583 C C . LYS A 1 205 ? 19.670 -2.436 11.358 1.00 95.75 205 LYS A C 1
ATOM 1585 O O . LYS A 1 205 ? 19.520 -3.254 12.259 1.00 95.75 205 LYS A O 1
ATOM 1590 N N . ALA A 1 206 ? 18.897 -2.418 10.263 1.00 94.69 206 ALA A N 1
ATOM 1591 C CA . ALA A 1 206 ? 17.709 -3.267 10.093 1.00 94.69 206 ALA A CA 1
ATOM 1592 C C . ALA A 1 206 ? 18.014 -4.738 10.401 1.00 94.69 206 ALA A C 1
ATOM 1594 O O . ALA A 1 206 ? 17.420 -5.307 11.310 1.00 94.69 206 ALA A O 1
ATOM 1595 N N . LYS A 1 207 ? 19.047 -5.297 9.753 1.00 95.62 207 LYS A N 1
ATOM 1596 C CA . LYS A 1 207 ? 19.515 -6.674 9.979 1.00 95.62 207 LYS A CA 1
ATOM 1597 C C . LYS A 1 207 ? 19.840 -6.963 11.449 1.00 95.62 207 LYS A C 1
ATOM 1599 O O . LYS A 1 207 ? 19.487 -8.015 11.961 1.00 95.62 207 LYS A O 1
ATOM 1604 N N . ALA A 1 208 ? 20.519 -6.044 12.137 1.00 96.62 208 ALA A N 1
ATOM 1605 C CA . ALA A 1 208 ? 20.882 -6.241 13.539 1.00 96.62 208 ALA A CA 1
ATOM 1606 C C . ALA A 1 208 ? 19.647 -6.234 14.451 1.00 96.62 208 ALA A C 1
ATOM 1608 O O . ALA A 1 208 ? 19.569 -7.047 15.370 1.00 96.62 208 ALA A O 1
ATOM 1609 N N . VAL A 1 209 ? 18.684 -5.345 14.186 1.00 96.69 209 VAL A N 1
ATOM 1610 C CA . VAL A 1 209 ? 17.409 -5.302 14.912 1.00 96.69 209 VAL A CA 1
ATOM 1611 C C . VAL A 1 209 ? 16.619 -6.583 14.660 1.00 96.69 209 VAL A C 1
ATOM 1613 O O . VAL A 1 209 ? 16.247 -7.257 15.618 1.00 96.69 209 VAL A O 1
ATOM 1616 N N . THR A 1 210 ? 16.425 -6.975 13.399 1.00 94.88 210 THR A N 1
ATOM 1617 C CA . THR A 1 210 ? 15.630 -8.159 13.043 1.00 94.88 210 THR A CA 1
ATOM 1618 C C . THR A 1 210 ? 16.257 -9.453 13.552 1.00 94.88 210 THR A C 1
ATOM 1620 O O . THR A 1 210 ? 15.539 -10.281 14.094 1.00 94.88 210 THR A O 1
ATOM 1623 N N . THR A 1 211 ? 17.584 -9.626 13.488 1.00 96.12 211 THR A N 1
ATOM 1624 C CA . THR A 1 211 ? 18.254 -10.803 14.076 1.00 96.12 211 THR A CA 1
ATOM 1625 C C . THR A 1 211 ? 18.018 -10.899 15.585 1.00 96.12 211 THR A C 1
ATOM 1627 O O . THR A 1 211 ? 17.800 -11.989 16.108 1.00 96.12 211 THR A O 1
ATOM 1630 N N . LYS A 1 212 ? 18.030 -9.770 16.305 1.00 96.19 212 LYS A N 1
ATOM 1631 C CA . LYS A 1 212 ? 17.751 -9.766 17.748 1.00 96.19 212 LYS A CA 1
ATOM 1632 C C . LYS A 1 212 ? 16.276 -10.023 18.060 1.00 96.19 212 LYS A C 1
ATOM 1634 O O . LYS A 1 212 ? 15.998 -10.683 19.056 1.00 96.19 212 LYS A O 1
ATOM 1639 N N . LEU A 1 213 ? 15.361 -9.526 17.225 1.00 94.81 213 LEU A N 1
ATOM 1640 C CA . LEU A 1 213 ? 13.931 -9.827 17.331 1.00 94.81 213 LEU A CA 1
ATOM 1641 C C . LEU A 1 213 ? 13.666 -11.320 17.113 1.00 94.81 213 LEU A C 1
ATOM 1643 O O . LEU A 1 213 ? 13.005 -11.927 17.943 1.00 94.81 213 LEU A O 1
ATOM 1647 N N . VAL A 1 214 ? 14.263 -11.940 16.090 1.00 95.06 214 VAL A N 1
ATOM 1648 C CA . VAL A 1 214 ? 14.156 -13.394 15.867 1.00 95.06 214 VAL A CA 1
ATOM 1649 C C . VAL A 1 214 ? 14.638 -14.171 17.092 1.00 95.06 214 VAL A C 1
ATOM 1651 O O . VAL A 1 214 ? 13.916 -15.018 17.600 1.00 95.06 214 VAL A O 1
ATOM 1654 N N . ALA A 1 215 ? 15.801 -13.819 17.649 1.00 95.56 215 ALA A N 1
ATOM 1655 C CA . ALA A 1 215 ? 16.290 -14.468 18.864 1.00 95.56 215 ALA A CA 1
ATOM 1656 C C . ALA A 1 215 ? 15.352 -14.276 20.075 1.00 95.56 215 ALA A C 1
ATOM 1658 O O . ALA A 1 215 ? 15.352 -15.115 20.977 1.00 95.56 215 ALA A O 1
ATOM 1659 N N . MET A 1 216 ? 14.603 -13.169 20.152 1.00 95.75 216 MET A N 1
ATOM 1660 C CA . MET A 1 216 ?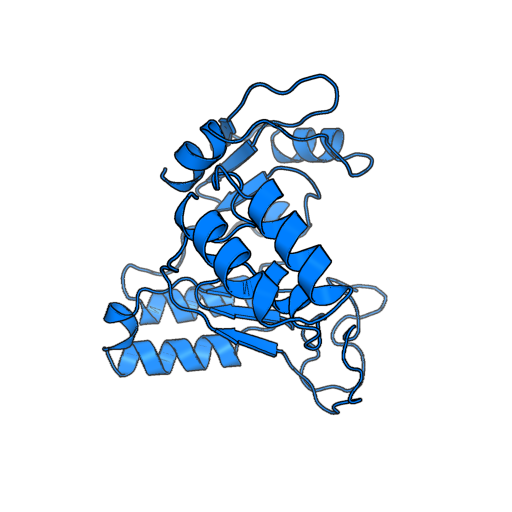 13.590 -12.936 21.190 1.00 95.75 216 MET A CA 1
ATOM 1661 C C . MET A 1 216 ? 12.367 -13.837 20.990 1.00 95.75 216 MET A C 1
ATOM 1663 O O . MET A 1 216 ? 11.936 -14.448 21.961 1.00 95.75 216 MET A O 1
ATOM 1667 N N . GLU A 1 217 ? 11.868 -13.964 19.761 1.00 93.62 217 GLU A N 1
ATOM 1668 C CA . GLU A 1 217 ? 10.745 -14.851 19.416 1.00 93.62 217 GLU A CA 1
ATOM 1669 C C . GLU A 1 217 ? 11.092 -16.334 19.625 1.00 93.62 217 GLU A C 1
ATOM 1671 O O . GLU A 1 217 ? 10.286 -17.092 20.154 1.00 93.62 217 GLU A O 1
ATOM 1676 N N . GLU A 1 218 ? 12.318 -16.750 19.285 1.00 96.19 218 GLU A N 1
ATOM 1677 C CA . GLU A 1 218 ? 12.782 -18.129 19.493 1.00 96.19 218 GLU A CA 1
ATOM 1678 C C . GLU A 1 218 ? 12.818 -18.523 20.974 1.00 96.19 218 GLU A C 1
ATOM 1680 O O . GLU A 1 218 ? 12.531 -19.663 21.325 1.00 96.19 218 GLU A O 1
ATOM 1685 N N . ASN A 1 219 ? 13.234 -17.601 21.848 1.00 95.94 219 ASN A N 1
ATOM 1686 C CA . ASN A 1 219 ? 13.396 -17.848 23.279 1.00 95.94 219 ASN A CA 1
ATOM 1687 C C . ASN A 1 219 ? 13.154 -16.550 24.063 1.00 95.94 219 ASN A C 1
ATOM 1689 O O . ASN A 1 219 ? 14.095 -15.783 24.310 1.00 95.94 219 ASN A O 1
ATOM 1693 N N . ALA A 1 220 ? 11.907 -16.302 24.461 1.00 94.94 220 ALA A N 1
ATOM 1694 C CA . ALA A 1 220 ? 11.509 -15.052 25.102 1.00 94.94 220 ALA A CA 1
ATOM 1695 C C . ALA A 1 220 ? 12.314 -14.772 26.384 1.00 94.94 220 ALA A C 1
ATOM 1697 O O . ALA A 1 220 ? 12.356 -15.577 27.314 1.00 94.94 220 ALA A O 1
ATOM 1698 N N . SER A 1 221 ? 12.969 -13.608 26.444 1.00 96.12 221 SER A N 1
ATOM 1699 C CA . SER A 1 221 ? 13.729 -13.177 27.620 1.00 96.12 221 SER A CA 1
ATOM 1700 C C . SER A 1 221 ? 13.868 -11.659 27.681 1.00 96.12 221 SER A C 1
ATOM 1702 O O . SER A 1 221 ? 14.404 -11.033 26.766 1.00 96.12 221 SER A O 1
ATOM 1704 N N . TRP A 1 222 ? 13.487 -11.063 28.813 1.00 96.31 222 TRP A N 1
ATOM 1705 C CA . TRP A 1 222 ? 13.647 -9.625 29.062 1.00 96.31 222 TRP A CA 1
ATOM 1706 C C . TRP A 1 222 ? 15.098 -9.140 28.949 1.00 96.31 222 TRP A C 1
ATOM 1708 O O . TRP A 1 222 ? 15.329 -7.992 28.573 1.00 96.31 222 TRP A O 1
ATOM 1718 N N . ALA A 1 223 ? 16.084 -10.015 29.171 1.00 96.44 223 ALA A N 1
ATOM 1719 C CA . ALA A 1 223 ? 17.500 -9.685 29.008 1.00 96.44 223 ALA A CA 1
ATOM 1720 C C . ALA A 1 223 ? 17.880 -9.319 27.556 1.00 96.44 223 ALA A C 1
ATOM 1722 O O . ALA A 1 223 ? 18.895 -8.661 27.332 1.00 96.44 223 ALA A O 1
ATOM 1723 N N . LYS A 1 224 ? 17.070 -9.710 26.560 1.00 95.38 224 LYS A N 1
ATOM 1724 C CA . LYS A 1 224 ? 17.304 -9.404 25.137 1.00 95.38 224 LYS A CA 1
ATOM 1725 C C . LYS A 1 224 ? 16.811 -8.008 24.737 1.00 95.38 224 LYS A C 1
ATOM 1727 O O . LYS A 1 224 ? 17.329 -7.434 23.777 1.00 95.38 224 LYS A O 1
ATOM 1732 N N . VAL A 1 225 ? 15.864 -7.435 25.487 1.00 95.56 225 VAL A N 1
ATOM 1733 C CA . VAL A 1 225 ? 15.200 -6.160 25.159 1.00 95.56 225 VAL A CA 1
ATOM 1734 C C . VAL A 1 225 ? 16.174 -4.978 25.065 1.00 95.56 225 VAL A C 1
ATOM 1736 O O . VAL A 1 225 ? 16.129 -4.283 24.047 1.00 95.56 225 VAL A O 1
ATOM 1739 N N . PRO A 1 226 ? 17.107 -4.752 26.014 1.00 96.62 226 PRO A N 1
ATOM 1740 C CA . PRO A 1 226 ? 18.029 -3.616 25.924 1.00 96.62 226 PRO A CA 1
ATOM 1741 C C . PRO A 1 226 ? 18.858 -3.617 24.633 1.00 96.62 226 PRO A C 1
ATOM 1743 O O . PRO A 1 226 ? 19.048 -2.575 24.006 1.00 96.62 226 PRO A O 1
ATOM 1746 N N . GLY A 1 227 ? 19.300 -4.797 24.185 1.00 94.88 227 GLY A N 1
ATOM 1747 C CA . GLY A 1 227 ? 20.066 -4.942 22.949 1.00 94.88 227 GLY A CA 1
ATOM 1748 C C . GLY A 1 227 ? 19.249 -4.662 21.684 1.00 94.88 227 GLY A C 1
ATOM 1749 O O . GLY A 1 227 ? 19.809 -4.168 20.706 1.00 94.88 227 GLY A O 1
ATOM 1750 N N . ILE A 1 228 ? 17.948 -4.972 21.693 1.00 95.56 228 ILE A N 1
ATOM 1751 C CA . ILE A 1 228 ? 17.019 -4.652 20.596 1.00 95.56 228 ILE A CA 1
ATOM 1752 C C . ILE A 1 228 ? 16.806 -3.140 20.532 1.00 95.56 228 ILE A C 1
ATOM 1754 O O . ILE A 1 228 ? 16.995 -2.544 19.474 1.00 95.56 228 ILE A O 1
ATOM 1758 N N . VAL A 1 229 ? 16.484 -2.518 21.671 1.00 95.31 229 VAL A N 1
ATOM 1759 C CA . VAL A 1 229 ? 16.252 -1.070 21.765 1.00 95.31 229 VAL A CA 1
ATOM 1760 C C . VAL A 1 229 ? 17.490 -0.301 21.312 1.00 95.31 229 VAL A C 1
ATOM 1762 O O . VAL A 1 229 ? 17.386 0.573 20.455 1.00 95.31 229 VAL A O 1
ATOM 1765 N N . MET A 1 230 ? 18.678 -0.664 21.804 1.00 96.38 230 MET A N 1
ATOM 1766 C CA . MET A 1 230 ? 19.915 0.015 21.415 1.00 96.38 230 MET A CA 1
ATOM 1767 C C . MET A 1 230 ? 20.196 -0.087 19.910 1.00 96.38 230 MET A C 1
ATOM 1769 O O . MET A 1 230 ? 20.643 0.888 19.311 1.00 96.38 230 MET A O 1
ATOM 1773 N N . ALA A 1 231 ? 19.907 -1.231 19.282 1.00 94.88 231 ALA A N 1
ATOM 1774 C CA . ALA A 1 231 ? 20.057 -1.388 17.836 1.00 94.88 231 ALA A CA 1
ATOM 1775 C C . ALA A 1 231 ? 19.009 -0.584 17.044 1.00 94.88 231 ALA A C 1
ATOM 1777 O O . ALA A 1 231 ? 19.343 -0.010 16.008 1.00 94.88 231 ALA A O 1
ATOM 1778 N N . ALA A 1 232 ? 17.764 -0.518 17.526 1.00 95.19 232 ALA A N 1
ATOM 1779 C CA . ALA A 1 232 ? 16.680 0.226 16.880 1.00 95.19 232 ALA A CA 1
ATOM 1780 C C . ALA A 1 232 ? 16.931 1.743 16.896 1.00 95.19 232 ALA A C 1
ATOM 1782 O O . ALA A 1 232 ? 16.649 2.442 15.929 1.00 95.19 232 ALA A O 1
ATOM 1783 N N . MET A 1 233 ? 17.548 2.253 17.963 1.00 95.88 233 MET A N 1
ATOM 1784 C CA . MET A 1 233 ? 17.924 3.666 18.086 1.00 95.88 233 MET A CA 1
ATOM 1785 C C . MET A 1 233 ? 19.046 4.101 17.121 1.00 95.88 233 MET A C 1
ATOM 1787 O O . MET A 1 233 ? 19.317 5.291 17.004 1.00 95.88 233 MET A O 1
ATOM 1791 N N . GLN A 1 234 ? 19.704 3.159 16.436 1.00 92.56 234 GLN A N 1
ATOM 1792 C CA . GLN A 1 234 ? 20.812 3.401 15.497 1.00 92.56 234 GLN A CA 1
ATOM 1793 C C . GLN A 1 234 ? 20.387 3.310 14.015 1.00 92.56 234 GLN A C 1
ATOM 1795 O O . GLN A 1 234 ? 21.234 3.093 13.140 1.00 92.56 234 GLN A O 1
ATOM 1800 N N . GLY A 1 235 ? 19.080 3.384 13.748 1.00 83.50 235 GLY A N 1
ATOM 1801 C CA . GLY A 1 235 ? 18.475 3.277 12.416 1.00 83.50 235 GLY A CA 1
ATOM 1802 C C . GLY A 1 235 ? 18.724 4.441 11.472 1.00 83.50 235 GLY A C 1
ATOM 1803 O O . GLY A 1 235 ? 18.938 5.579 11.936 1.00 83.50 235 GLY A O 1
#

Solvent-accessible surface area (backbone atoms only — not comparable to full-atom values): 13286 Å² total; per-residue (Å²): 107,74,69,56,59,57,44,56,76,42,81,52,47,66,50,82,42,89,64,14,63,60,45,49,50,62,71,53,55,94,60,85,52,66,47,76,34,56,78,49,58,93,67,31,41,37,45,31,37,37,51,74,45,63,85,83,50,85,82,42,59,81,34,64,49,87,67,66,53,61,67,48,76,41,68,75,68,65,55,94,47,69,53,50,20,44,53,45,45,41,53,43,51,63,74,58,38,61,58,22,36,65,47,69,47,80,67,59,72,75,60,54,67,40,67,67,44,34,52,46,50,55,47,35,66,70,67,43,60,28,6,28,35,18,33,30,46,69,58,69,55,48,57,74,68,53,47,49,40,25,17,26,17,86,45,39,92,52,60,59,31,47,95,92,49,37,71,49,43,66,53,55,49,56,47,83,82,64,72,77,56,59,35,58,39,79,46,77,52,62,73,74,70,83,59,53,57,58,87,40,92,81,23,78,29,20,69,63,25,51,54,46,49,50,53,34,74,78,54,79,49,78,86,52,48,64,63,32,53,60,34,33,71,56,64

Mean predicted aligned error: 4.47 Å

Sequence (235 aa):
QALQEVCAEIPTRNAYYPGAEDRWQAITKNRNNITNIGTPNANELPWTFITDLNPDNSNETLFNEEPFCSVIASVQIGSASPVEFLQTATEFVNNRLWGTLNATLIVHPKTLKDANTNTVFERAISQLKYGAITVNTFIGLLFCTGAPWGAYSNGSAYASSSANDIQSGNGFVHNTAMLEGLEKVVLRAPLMVFPKPAWFNSHKKAKAVTTKLVAMEENASWAKVPGIVMAAMQG